Protein AF-A0A069PK90-F1 (afdb_monomer_lite)

pLDDT: mean 82.19, std 15.46, range [29.56, 97.94]

Foldseek 3Di:
DDALALQFAPDFQRDDDDDPQLCVLCPLPALVRLVVCLVVVHAGPSDDNLRSLQSSQLRPQLQDDPDDPFDQRANSDDDDQRHGHTLNNLLLVLLLVLLVDDPVVSVVSLCLLQVLFDPPRPVLSVLVVVLSVQLNVLCVPDPDSSVSSVDPVSSVSSVVSNVNGDPVSVVVNSVSSCVSRVYDRQDPVNSVVGRDPDSDDDDD

Secondary structure (DSSP, 8-state):
-EESSTTB-S-TTTEE---HHHHHHHTT--HHHHHHHHHTT---TT--HHHHHHHHHHHHGGG---SSS-------SPPPTTS---HHHHHHHHHHHTTSS-HHHHHHHHHHHHHHH-SSHHHHHHHHHHHHHHHHHHHTT-SSGGGGGG-HHHHHHHHHHHHTS-GGGHHHHHHHHHHHHT--PPPHHHHHHHB-SS------

Radius of gyration: 17.54 Å; chains: 1; bounding box: 51×40×40 Å

Organism: NCBI:txid60547

Structure (mmCIF, N/CA/C/O backbone):
data_AF-A0A069PK90-F1
#
_entry.id   AF-A0A069PK90-F1
#
loop_
_atom_site.group_PDB
_atom_site.id
_atom_site.type_symbol
_atom_site.label_atom_id
_atom_site.label_alt_id
_atom_site.label_comp_id
_atom_site.label_asym_id
_atom_site.label_entity_id
_atom_site.label_seq_id
_atom_site.pdbx_PDB_ins_code
_atom_site.Cartn_x
_atom_site.Cartn_y
_atom_site.Cartn_z
_atom_site.occupancy
_atom_site.B_iso_or_equiv
_atom_site.auth_seq_id
_atom_site.auth_comp_id
_atom_site.auth_asym_id
_atom_site.auth_atom_id
_atom_site.pdbx_PDB_model_num
ATOM 1 N N . MET A 1 1 ? -5.693 -15.442 16.606 1.00 58.81 1 MET A N 1
ATOM 2 C CA . MET A 1 1 ? -5.519 -15.342 15.143 1.00 58.81 1 MET A CA 1
ATOM 3 C C . MET A 1 1 ? -6.887 -15.464 14.521 1.00 58.81 1 MET A C 1
ATOM 5 O O . MET A 1 1 ? -7.698 -16.185 15.088 1.00 58.81 1 MET A O 1
ATOM 9 N N . ASP A 1 2 ? -7.143 -14.777 13.416 1.00 71.75 2 ASP A N 1
ATOM 10 C CA . ASP A 1 2 ? -8.365 -14.999 12.643 1.00 71.75 2 ASP A CA 1
ATOM 11 C C . ASP A 1 2 ? -8.103 -14.833 11.144 1.00 71.75 2 ASP A C 1
ATOM 13 O O . ASP A 1 2 ? -7.061 -14.295 10.746 1.00 71.75 2 ASP A O 1
ATOM 17 N N . ARG A 1 3 ? -9.055 -15.305 10.339 1.00 73.62 3 ARG A N 1
ATOM 18 C CA . ARG A 1 3 ? -9.074 -15.123 8.894 1.00 73.62 3 ARG A CA 1
ATOM 19 C C . ARG A 1 3 ? -9.269 -13.662 8.552 1.00 73.62 3 ARG A C 1
ATOM 21 O O . ARG A 1 3 ? -10.112 -12.957 9.119 1.00 73.62 3 ARG A O 1
ATOM 28 N N . VAL A 1 4 ? -8.499 -13.199 7.589 1.00 71.38 4 VAL A N 1
ATOM 29 C CA . VAL A 1 4 ? -8.630 -11.857 7.062 1.00 71.38 4 VAL A CA 1
ATOM 30 C C . VAL A 1 4 ? -9.738 -11.836 6.011 1.00 71.38 4 VAL A C 1
ATOM 32 O O . VAL A 1 4 ? -10.615 -10.975 6.067 1.00 71.38 4 VAL A O 1
ATOM 35 N N . ASN A 1 5 ? -9.755 -12.804 5.103 1.00 70.94 5 ASN A N 1
ATOM 36 C CA . ASN A 1 5 ? -10.839 -13.035 4.172 1.00 70.94 5 ASN A CA 1
ATOM 37 C C . ASN A 1 5 ? -11.815 -14.051 4.775 1.00 70.94 5 ASN A C 1
ATOM 39 O O . ASN A 1 5 ? -11.515 -15.229 4.920 1.00 70.94 5 ASN A O 1
ATOM 43 N N . ASN A 1 6 ? -13.017 -13.603 5.138 1.00 71.06 6 ASN A N 1
ATOM 44 C CA . ASN A 1 6 ? -14.027 -14.518 5.681 1.00 71.06 6 ASN A CA 1
ATOM 45 C C . ASN A 1 6 ? -14.539 -15.536 4.648 1.00 71.06 6 ASN A C 1
ATOM 47 O O . ASN A 1 6 ? -15.057 -16.581 5.047 1.00 71.06 6 ASN A O 1
ATOM 51 N N . ASP A 1 7 ? -14.355 -15.245 3.358 1.00 62.00 7 ASP A N 1
ATOM 52 C CA . ASP A 1 7 ? -14.677 -16.139 2.244 1.00 62.00 7 ASP A CA 1
ATOM 53 C C . ASP A 1 7 ? -13.517 -17.115 1.929 1.00 62.00 7 ASP A C 1
ATOM 55 O O . ASP A 1 7 ? -13.642 -17.975 1.057 1.00 62.00 7 ASP A O 1
ATOM 59 N N . GLY A 1 8 ? -12.390 -16.989 2.646 1.00 58.50 8 GLY A N 1
ATOM 60 C CA . GLY A 1 8 ? -11.199 -17.831 2.546 1.00 58.50 8 GLY A CA 1
ATOM 61 C C . GLY A 1 8 ? -11.115 -18.927 3.620 1.00 58.50 8 GLY A C 1
ATOM 62 O O . GLY A 1 8 ? -11.766 -18.862 4.669 1.00 58.50 8 GLY A O 1
ATOM 63 N N . ALA A 1 9 ? -10.301 -19.953 3.373 1.00 61.59 9 ALA A N 1
ATOM 64 C CA . ALA A 1 9 ? -9.942 -20.993 4.335 1.00 61.59 9 ALA A CA 1
ATOM 65 C C . ALA A 1 9 ? -8.890 -20.505 5.354 1.00 61.59 9 ALA A C 1
ATOM 67 O O . ALA A 1 9 ? -8.164 -19.546 5.114 1.00 61.59 9 ALA A O 1
ATOM 68 N N . TYR A 1 10 ? -8.747 -21.204 6.489 1.00 67.19 10 TYR A N 1
ATOM 69 C CA . TYR A 1 10 ? -7.621 -20.983 7.409 1.00 67.19 10 TYR A CA 1
ATOM 70 C C . TYR A 1 10 ? -6.312 -21.441 6.744 1.00 67.19 10 TYR A C 1
ATOM 72 O O . TYR A 1 10 ? -5.922 -22.600 6.870 1.00 67.19 10 TYR A O 1
ATOM 80 N N . ALA A 1 11 ? -5.652 -20.535 6.024 1.00 63.12 11 ALA A N 1
ATOM 81 C CA . ALA A 1 11 ? -4.452 -20.825 5.248 1.00 63.12 11 ALA A CA 1
ATOM 82 C C . ALA A 1 11 ? -3.338 -19.793 5.479 1.00 63.12 11 ALA A C 1
ATOM 84 O O . ALA A 1 11 ? -3.583 -18.629 5.815 1.00 63.12 11 ALA A O 1
ATOM 85 N N . ASP A 1 12 ? -2.093 -20.226 5.270 1.00 62.34 12 ASP A N 1
ATOM 86 C CA . ASP A 1 12 ? -0.906 -19.374 5.357 1.00 62.34 12 ASP A CA 1
ATOM 87 C C . ASP A 1 12 ? -0.995 -18.215 4.362 1.00 62.34 12 ASP A C 1
ATOM 89 O O . ASP A 1 12 ? -0.855 -18.409 3.160 1.00 62.34 12 ASP A O 1
ATOM 93 N N . GLY A 1 13 ? -1.193 -17.000 4.877 1.00 65.69 13 GLY A N 1
ATOM 94 C CA . GLY A 1 13 ? -1.377 -15.779 4.090 1.00 65.69 13 GLY A CA 1
ATOM 95 C C . GLY A 1 13 ? -2.775 -15.165 4.206 1.00 65.69 13 GLY A C 1
ATOM 96 O O . GLY A 1 13 ? -2.896 -13.964 3.969 1.00 65.69 13 GLY A O 1
ATOM 97 N N . ASP A 1 14 ? -3.773 -15.933 4.663 1.00 70.44 14 ASP A N 1
ATOM 98 C CA . ASP A 1 14 ? -5.109 -15.449 5.054 1.00 70.44 14 ASP A CA 1
ATOM 99 C C . ASP A 1 14 ? -5.278 -15.314 6.580 1.00 70.44 14 ASP A C 1
ATOM 101 O O . ASP A 1 14 ? -6.286 -14.821 7.076 1.00 70.44 14 ASP A O 1
ATOM 105 N N . LEU A 1 15 ? -4.271 -15.712 7.360 1.00 75.06 15 LEU A N 1
ATOM 106 C CA . LEU A 1 15 ? -4.271 -15.573 8.816 1.00 75.06 15 LEU A CA 1
ATOM 107 C C . LEU A 1 15 ? -3.495 -14.344 9.272 1.00 75.06 15 LEU A C 1
ATOM 109 O O . LEU A 1 15 ? -2.344 -14.126 8.884 1.00 75.06 15 LEU A O 1
ATOM 113 N N . ILE A 1 16 ? -4.107 -13.569 10.170 1.00 76.31 16 ILE A N 1
ATOM 114 C CA . ILE A 1 16 ? -3.424 -12.495 10.896 1.00 76.31 16 ILE A CA 1
ATOM 115 C C . ILE A 1 16 ? -3.725 -12.538 12.391 1.00 76.31 16 ILE A C 1
ATOM 117 O O . ILE A 1 16 ? -4.733 -13.066 12.870 1.00 76.31 16 ILE A O 1
ATOM 121 N N . VAL A 1 17 ? -2.840 -11.902 13.152 1.00 77.88 17 VAL A N 1
ATOM 122 C CA . VAL A 1 17 ? -3.117 -11.517 14.532 1.00 77.88 17 VAL A CA 1
ATOM 123 C C . VAL A 1 17 ? -3.738 -10.123 14.507 1.00 77.88 17 VAL A C 1
ATOM 125 O O . VAL A 1 17 ? -3.106 -9.171 14.057 1.00 77.88 17 VAL A O 1
ATOM 128 N N . MET A 1 18 ? -4.968 -9.999 15.002 1.00 83.81 18 MET A N 1
ATOM 129 C CA . MET A 1 18 ? -5.641 -8.716 15.203 1.00 83.81 18 MET A CA 1
ATOM 130 C C . MET A 1 18 ? -6.256 -8.646 16.602 1.00 83.81 18 MET A C 1
ATOM 132 O O . MET A 1 18 ? -6.449 -9.673 17.255 1.00 83.81 18 MET A O 1
ATOM 136 N N . SER A 1 19 ? -6.547 -7.433 17.077 1.00 86.56 19 SER A N 1
ATOM 137 C CA . SER A 1 19 ? -7.183 -7.254 18.383 1.00 86.56 19 SER A CA 1
ATOM 138 C C . SER A 1 19 ? -8.601 -7.831 18.388 1.00 86.56 19 SER A C 1
ATOM 140 O O . SER A 1 19 ? -9.296 -7.805 17.372 1.00 86.56 19 SER A O 1
ATOM 142 N N . VAL A 1 20 ? -9.068 -8.289 19.554 1.00 88.69 20 VAL A N 1
ATOM 143 C CA . VAL A 1 20 ? -10.446 -8.793 19.725 1.00 88.69 20 VAL A CA 1
ATOM 144 C C . VAL A 1 20 ? -11.476 -7.737 19.306 1.00 88.69 20 VAL A C 1
ATOM 146 O O . VAL A 1 20 ? -12.475 -8.068 18.674 1.00 88.69 20 VAL A O 1
ATOM 149 N N . ARG A 1 21 ? -11.204 -6.452 19.587 1.00 93.06 21 ARG A N 1
ATOM 150 C CA . ARG A 1 21 ? -12.049 -5.324 19.164 1.00 93.06 21 ARG A CA 1
ATOM 151 C C . ARG A 1 21 ? -12.150 -5.226 17.641 1.00 93.06 21 ARG A C 1
ATOM 153 O O . ARG A 1 21 ? -13.260 -5.152 17.123 1.00 93.06 21 ARG A O 1
ATOM 160 N N . ALA A 1 22 ? -11.019 -5.260 16.932 1.00 89.94 22 ALA A N 1
ATOM 161 C CA . ALA A 1 22 ? -11.005 -5.222 15.470 1.00 89.94 22 ALA A CA 1
ATOM 162 C C . ALA A 1 22 ? -11.694 -6.453 14.866 1.00 89.94 22 ALA A C 1
ATOM 164 O O . ALA A 1 22 ? -12.471 -6.314 13.924 1.00 89.94 22 ALA A O 1
ATOM 165 N N . ASN A 1 23 ? -11.485 -7.631 15.463 1.00 88.81 23 ASN A N 1
ATOM 166 C CA . ASN A 1 23 ? -12.113 -8.863 15.003 1.00 88.81 23 ASN A CA 1
ATOM 167 C C . ASN A 1 23 ? -13.638 -8.831 15.154 1.00 88.81 23 ASN A C 1
ATOM 169 O O . ASN A 1 23 ? -14.379 -9.145 14.226 1.00 88.81 23 ASN A O 1
ATOM 173 N N . LYS A 1 24 ? -14.120 -8.358 16.310 1.00 91.19 24 LYS A N 1
ATOM 174 C CA . LYS A 1 24 ? -15.551 -8.174 16.571 1.00 91.19 24 LYS A CA 1
ATOM 175 C C . LYS A 1 24 ? -16.175 -7.142 15.627 1.00 91.19 24 LYS A C 1
ATOM 177 O O . LYS A 1 24 ? -17.278 -7.358 15.137 1.00 91.19 24 LYS A O 1
ATOM 182 N N . ALA A 1 25 ? -15.473 -6.039 15.357 1.00 92.25 25 ALA A N 1
ATOM 183 C CA . ALA A 1 25 ? -15.936 -5.000 14.437 1.00 92.25 25 ALA A CA 1
ATOM 184 C C . ALA A 1 25 ? -16.034 -5.505 12.985 1.00 92.25 25 ALA A C 1
ATOM 186 O O . ALA A 1 25 ? -17.021 -5.225 12.291 1.00 92.25 25 ALA A O 1
ATOM 187 N N . LYS A 1 26 ? -15.037 -6.287 12.541 1.00 89.88 26 LYS A N 1
ATOM 188 C CA . LYS A 1 26 ? -15.044 -6.985 11.249 1.00 89.88 26 LYS A CA 1
ATOM 189 C C . LYS A 1 26 ? -16.251 -7.919 11.148 1.00 89.88 26 LYS A C 1
ATOM 191 O O . LYS A 1 26 ? -17.047 -7.797 10.214 1.00 89.88 26 LYS A O 1
ATOM 196 N N . GLY A 1 27 ? -16.426 -8.803 12.131 1.00 89.44 27 GLY A N 1
ATOM 197 C CA . GLY A 1 27 ? -17.456 -9.840 12.101 1.00 89.44 27 GLY A CA 1
ATOM 198 C C . GLY A 1 27 ? -17.338 -10.689 10.832 1.00 89.44 27 GLY A C 1
ATOM 199 O O . GLY A 1 27 ? -16.237 -11.070 10.439 1.00 89.44 27 GLY A O 1
ATOM 200 N N . SER A 1 28 ? -18.459 -10.920 10.147 1.00 87.25 28 SER A N 1
ATOM 201 C CA . SER A 1 28 ? -18.525 -11.672 8.884 1.00 87.25 28 SER A CA 1
ATOM 202 C C . SER A 1 28 ? -18.242 -10.845 7.621 1.00 87.25 28 SER A C 1
ATOM 204 O O . SER A 1 28 ? -18.307 -11.386 6.524 1.00 87.25 28 SER A O 1
ATOM 206 N N . LYS A 1 29 ? -17.900 -9.554 7.737 1.00 88.25 29 LYS A N 1
ATOM 207 C CA . LYS A 1 29 ? -17.725 -8.673 6.569 1.00 88.25 29 LYS A CA 1
ATOM 208 C C . LYS A 1 29 ? -16.535 -9.083 5.702 1.00 88.25 29 LYS A C 1
ATOM 210 O O . LYS A 1 29 ? -15.453 -9.371 6.220 1.00 88.25 29 LYS A O 1
ATOM 215 N N . SER A 1 30 ? -16.745 -9.055 4.392 1.00 84.94 30 SER A N 1
ATOM 216 C CA . SER A 1 30 ? -15.723 -9.229 3.359 1.00 84.94 30 SER A CA 1
ATOM 217 C C . SER A 1 30 ? -14.930 -7.933 3.127 1.00 84.94 30 SER A C 1
ATOM 219 O O . SER A 1 30 ? -15.304 -6.852 3.597 1.00 84.94 30 SER A O 1
ATOM 221 N N . PHE A 1 31 ? -13.850 -8.004 2.341 1.00 85.06 31 PHE A N 1
ATOM 222 C CA . PHE A 1 31 ? -13.139 -6.805 1.876 1.00 85.06 31 PHE A CA 1
ATOM 223 C C . PHE A 1 31 ? -14.056 -5.835 1.118 1.00 85.06 31 PHE A C 1
ATOM 225 O O . PHE A 1 31 ? -13.883 -4.618 1.233 1.00 85.06 31 PHE A O 1
ATOM 232 N N . LEU A 1 32 ? -15.009 -6.350 0.331 1.00 86.00 32 LEU A N 1
ATOM 233 C CA . LEU A 1 32 ? -15.927 -5.522 -0.454 1.00 86.00 32 LEU A CA 1
ATOM 234 C C . LEU A 1 32 ? -16.891 -4.760 0.455 1.00 86.00 32 LEU A C 1
ATOM 236 O O . LEU A 1 32 ? -17.068 -3.560 0.259 1.00 86.00 32 LEU A O 1
ATOM 240 N N . ASP A 1 33 ? -17.415 -5.410 1.495 1.00 90.00 33 ASP A N 1
ATOM 241 C CA . ASP A 1 33 ? -18.283 -4.762 2.485 1.00 90.00 33 ASP A CA 1
ATOM 242 C C . ASP A 1 33 ? -17.550 -3.621 3.197 1.00 90.00 33 ASP A C 1
ATOM 244 O O . ASP A 1 33 ? -18.047 -2.499 3.294 1.00 90.00 33 ASP A O 1
ATOM 248 N N . ILE A 1 34 ? -16.326 -3.890 3.665 1.00 90.62 34 ILE A N 1
ATOM 249 C CA . ILE A 1 34 ? -15.503 -2.890 4.355 1.00 90.62 34 ILE A CA 1
ATOM 250 C C . ILE A 1 34 ? -15.113 -1.761 3.390 1.00 90.62 34 ILE A C 1
ATOM 252 O O . ILE A 1 34 ? -15.121 -0.591 3.770 1.00 90.62 34 ILE A O 1
ATOM 256 N N . SER A 1 35 ? -14.799 -2.084 2.134 1.00 89.50 35 SER A N 1
ATOM 257 C CA . SER A 1 35 ? -14.468 -1.082 1.118 1.00 89.50 35 SER A CA 1
ATOM 258 C C . SER A 1 35 ? -15.654 -0.191 0.763 1.00 89.50 35 SER A C 1
ATOM 260 O O . SER A 1 35 ? -15.452 1.011 0.612 1.00 89.50 35 SER A O 1
ATOM 262 N N . GLY A 1 36 ? -16.866 -0.744 0.674 1.00 90.44 36 GLY A N 1
ATOM 263 C CA . GLY A 1 36 ? -18.088 0.032 0.466 1.00 90.44 36 GLY A CA 1
ATOM 264 C C . GLY A 1 36 ? -18.342 1.007 1.614 1.00 90.44 36 GLY A C 1
ATOM 265 O O . GLY A 1 36 ? -18.549 2.192 1.380 1.00 90.44 36 GLY A O 1
ATOM 266 N N . LEU A 1 37 ? -18.202 0.547 2.864 1.00 92.56 37 LEU A N 1
ATOM 267 C CA . LEU A 1 37 ? -18.323 1.419 4.040 1.00 92.56 37 LEU A CA 1
ATOM 268 C C . LEU A 1 37 ? -17.342 2.595 3.990 1.00 92.56 37 LEU A C 1
ATOM 270 O O . LEU A 1 37 ? -17.745 3.738 4.184 1.00 92.56 37 LEU A O 1
ATOM 274 N N . VAL A 1 38 ? -16.068 2.321 3.699 1.00 92.56 38 VAL A N 1
ATOM 275 C CA . VAL A 1 38 ? -15.034 3.359 3.604 1.00 92.56 38 VAL A CA 1
ATOM 276 C C . VAL A 1 38 ? -15.321 4.340 2.466 1.00 92.56 38 VAL A C 1
ATOM 278 O O . VAL A 1 38 ? -15.109 5.538 2.646 1.00 92.56 38 VAL A O 1
ATOM 281 N N . ALA A 1 39 ? -15.797 3.856 1.314 1.00 90.19 39 ALA A N 1
ATOM 282 C CA . ALA A 1 39 ? -16.149 4.705 0.176 1.00 90.19 39 ALA A CA 1
ATOM 283 C C . ALA A 1 39 ? -17.283 5.686 0.516 1.00 90.19 39 ALA A C 1
ATOM 285 O O . ALA A 1 39 ? -17.237 6.838 0.094 1.00 90.19 39 ALA A O 1
ATOM 286 N N . ASP A 1 40 ? -18.226 5.261 1.358 1.00 92.75 40 ASP A N 1
ATOM 287 C CA . ASP A 1 40 ? -19.318 6.097 1.866 1.00 92.75 40 ASP A CA 1
ATOM 288 C C . ASP A 1 40 ? -18.901 7.004 3.043 1.00 92.75 40 ASP A C 1
ATOM 290 O O . ASP A 1 40 ? -19.748 7.640 3.670 1.00 92.75 40 ASP A O 1
ATOM 294 N N . GLY A 1 41 ? -17.617 7.025 3.421 1.00 91.81 41 GLY A N 1
ATOM 295 C CA . GLY A 1 41 ? -17.133 7.768 4.591 1.00 91.81 41 GLY A CA 1
ATOM 296 C C . GLY A 1 41 ? -17.587 7.184 5.936 1.00 91.81 41 GLY A C 1
ATOM 297 O O . GLY A 1 41 ? -17.521 7.864 6.960 1.00 91.81 41 GLY A O 1
ATOM 298 N N . ARG A 1 42 ? -18.051 5.930 5.958 1.00 94.75 42 ARG A N 1
ATOM 299 C CA . ARG A 1 42 ? -18.538 5.237 7.158 1.00 94.75 42 ARG A CA 1
ATOM 300 C C . ARG A 1 42 ? -17.433 4.425 7.828 1.00 94.75 42 ARG A C 1
ATOM 302 O O . ARG A 1 42 ? -16.443 4.031 7.211 1.00 94.75 42 ARG A O 1
ATOM 309 N N . THR A 1 43 ? -17.623 4.146 9.115 1.00 95.38 43 THR A N 1
ATOM 310 C CA . THR A 1 43 ? -16.711 3.331 9.927 1.00 95.38 43 THR A CA 1
ATOM 311 C C . THR A 1 43 ? -17.342 2.002 10.317 1.00 95.38 43 THR A C 1
ATOM 313 O O . THR A 1 43 ? -18.563 1.823 10.280 1.00 95.38 43 THR A O 1
ATOM 316 N N . LEU A 1 44 ? -16.500 1.050 10.716 1.00 93.69 44 LEU A N 1
ATOM 317 C CA . LEU A 1 44 ? -16.980 -0.144 11.398 1.00 93.69 44 LEU A CA 1
ATOM 318 C C . LEU A 1 44 ? -17.342 0.181 12.856 1.00 93.69 44 LEU A C 1
ATOM 320 O O . LEU A 1 44 ? -16.638 0.966 13.497 1.00 93.69 44 LEU A O 1
ATOM 324 N N . PRO A 1 45 ? -18.392 -0.444 13.421 1.00 92.81 45 PRO A N 1
ATOM 325 C CA . PRO A 1 45 ? -18.766 -0.228 14.814 1.00 92.81 45 PRO A CA 1
ATOM 326 C C . PRO A 1 45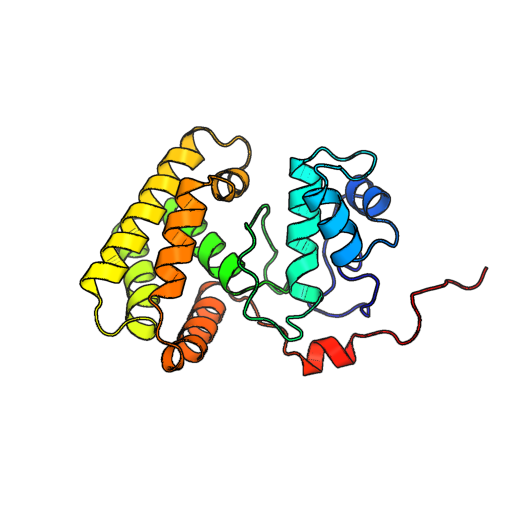 ? -17.596 -0.472 15.775 1.00 92.81 45 PRO A C 1
ATOM 328 O O . PRO A 1 45 ? -16.960 -1.526 15.741 1.00 92.81 45 PRO A O 1
ATOM 331 N N . GLY A 1 46 ? -17.323 0.501 16.647 1.00 92.75 46 GLY A N 1
ATOM 332 C CA . GLY A 1 46 ? -16.248 0.423 17.641 1.00 92.75 46 GLY A CA 1
ATOM 333 C C . GLY A 1 46 ? -14.836 0.694 17.108 1.00 92.75 46 GLY A C 1
ATOM 334 O O . GLY A 1 46 ? -13.881 0.550 17.877 1.00 92.75 46 GLY A O 1
ATOM 335 N N . LEU A 1 47 ? -14.698 1.089 15.836 1.00 95.19 47 LEU A N 1
ATOM 336 C CA . LEU A 1 47 ? -13.446 1.530 15.221 1.00 95.19 47 LEU A CA 1
ATOM 337 C C . LEU A 1 47 ? -13.554 2.980 14.729 1.00 95.19 47 LEU A C 1
ATOM 339 O O . LEU A 1 47 ? -14.597 3.409 14.232 1.00 95.19 47 LEU A O 1
ATOM 343 N N . SER A 1 48 ? -12.451 3.723 14.818 1.00 94.50 48 SER A N 1
ATOM 344 C CA . SER A 1 48 ? -12.316 5.007 14.125 1.00 94.50 48 SER A CA 1
ATOM 345 C C . SER A 1 48 ? -12.231 4.820 12.602 1.00 94.50 48 SER A C 1
ATOM 347 O O . SER A 1 48 ? -12.118 3.700 12.085 1.00 94.50 48 SER A O 1
ATOM 349 N N . PHE A 1 49 ? -12.253 5.925 11.854 1.00 94.00 49 PHE A N 1
ATOM 350 C CA . PHE A 1 49 ? -12.084 5.873 10.401 1.00 94.00 49 PHE A CA 1
ATOM 351 C C . PHE A 1 49 ? -10.694 5.358 10.007 1.00 94.00 49 PHE A C 1
ATOM 353 O O . PHE A 1 49 ? -10.590 4.445 9.188 1.00 94.00 49 PHE A O 1
ATOM 360 N N . GLN A 1 50 ? -9.631 5.839 10.660 1.00 92.75 50 GLN A N 1
ATOM 361 C CA . GLN A 1 50 ? -8.273 5.330 10.453 1.00 92.75 50 GLN A CA 1
ATOM 362 C C . GLN A 1 50 ? -8.173 3.843 10.809 1.00 92.75 50 GLN A C 1
ATOM 364 O O . GLN A 1 50 ? -7.586 3.065 10.064 1.00 92.75 50 GLN A O 1
ATOM 369 N N . GLU A 1 51 ? -8.783 3.406 11.910 1.00 93.25 51 GLU A N 1
ATOM 370 C CA . GLU A 1 51 ? -8.799 1.987 12.285 1.00 93.25 51 GLU A CA 1
ATOM 371 C C . GLU A 1 51 ? -9.555 1.122 11.264 1.00 93.25 51 GLU A C 1
ATOM 373 O O . GLU A 1 51 ? -9.118 0.014 10.948 1.00 93.25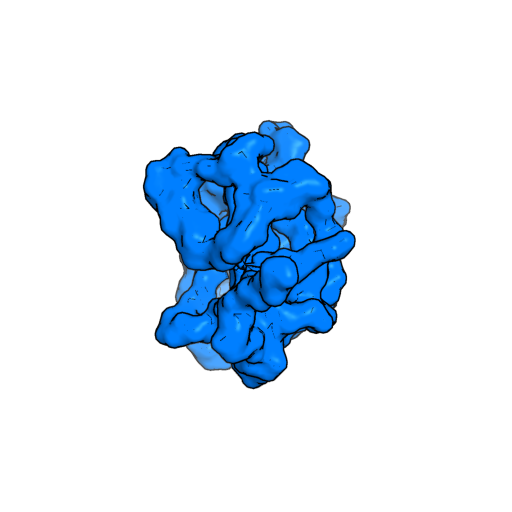 51 GLU A O 1
ATOM 378 N N . THR A 1 52 ? -10.635 1.645 10.680 1.00 94.44 52 THR A N 1
ATOM 379 C CA . THR A 1 52 ? -11.372 0.980 9.595 1.00 94.44 52 THR A CA 1
ATOM 380 C C . THR A 1 52 ? -10.513 0.863 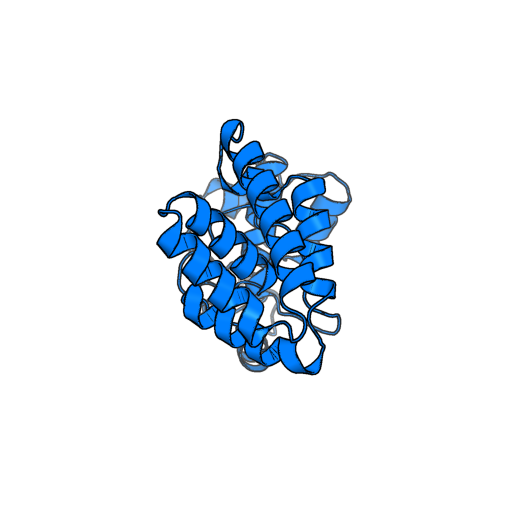8.330 1.00 94.44 52 THR A C 1
ATOM 382 O O . THR A 1 52 ? -10.466 -0.199 7.709 1.00 94.44 52 THR A O 1
ATOM 385 N N . LEU A 1 53 ? -9.762 1.911 7.978 1.00 93.56 53 LEU A N 1
ATOM 386 C CA . LEU A 1 53 ? -8.813 1.900 6.860 1.00 93.56 53 LEU A CA 1
ATOM 387 C C . LEU A 1 53 ? -7.674 0.890 7.062 1.00 93.56 53 LEU A C 1
ATOM 389 O O . LEU A 1 53 ? -7.293 0.192 6.119 1.00 93.56 53 LEU A O 1
ATOM 393 N N . ARG A 1 54 ? -7.162 0.764 8.292 1.00 93.06 54 ARG A N 1
ATOM 394 C CA . ARG A 1 54 ? -6.161 -0.251 8.665 1.00 93.06 54 ARG A CA 1
ATOM 395 C C . ARG A 1 54 ? -6.711 -1.660 8.482 1.00 93.06 54 ARG A C 1
ATOM 397 O O . ARG A 1 54 ? -6.041 -2.495 7.880 1.00 93.06 54 ARG A O 1
ATOM 404 N N . LEU A 1 55 ? -7.940 -1.912 8.932 1.00 91.25 55 LEU A N 1
ATOM 405 C CA . LEU A 1 55 ? -8.584 -3.212 8.754 1.00 91.25 55 LEU A CA 1
ATOM 406 C C . LEU A 1 55 ? -8.821 -3.530 7.271 1.00 91.25 55 LEU A C 1
ATOM 408 O O . LEU A 1 55 ? -8.466 -4.617 6.820 1.00 91.25 55 LEU A O 1
ATOM 412 N N . ARG A 1 56 ? -9.311 -2.560 6.486 1.00 90.56 56 ARG A N 1
ATOM 413 C CA . ARG A 1 56 ? -9.441 -2.687 5.025 1.00 90.56 56 ARG A CA 1
ATOM 414 C C . ARG A 1 56 ? -8.108 -3.057 4.368 1.00 90.56 56 ARG A C 1
ATOM 416 O O . ARG A 1 56 ? -8.067 -3.966 3.543 1.00 90.56 56 ARG A O 1
ATOM 423 N N . CYS A 1 57 ? -7.028 -2.377 4.753 1.00 90.44 57 CYS A N 1
ATOM 424 C CA . CYS A 1 57 ? -5.682 -2.608 4.228 1.00 90.44 57 CYS A CA 1
ATOM 425 C C . CYS A 1 57 ? -5.212 -4.051 4.452 1.00 90.44 57 CYS A C 1
ATOM 427 O O . CYS A 1 57 ? -4.605 -4.636 3.560 1.00 90.44 57 CYS A O 1
ATOM 429 N N . LEU A 1 58 ? -5.504 -4.629 5.621 1.00 87.31 58 LEU A N 1
ATOM 430 C CA . LEU A 1 58 ? -5.149 -6.016 5.928 1.00 87.31 58 LEU A CA 1
ATOM 431 C C . LEU A 1 58 ? -5.907 -6.993 5.023 1.00 87.31 58 LEU A C 1
ATOM 433 O O . LEU A 1 58 ? -5.319 -7.953 4.539 1.00 87.31 58 LEU A O 1
ATOM 437 N N . THR A 1 59 ? -7.182 -6.709 4.745 1.00 84.50 59 THR A N 1
ATOM 438 C CA . THR A 1 59 ? -8.080 -7.573 3.955 1.00 84.50 59 THR A CA 1
ATOM 439 C C . THR A 1 59 ? -7.852 -7.572 2.453 1.00 84.50 59 THR A C 1
ATOM 441 O O . THR A 1 59 ? -8.398 -8.416 1.751 1.00 84.50 59 THR A O 1
ATOM 444 N N . GLU A 1 60 ? -7.026 -6.665 1.943 1.00 84.12 60 GLU A N 1
ATOM 445 C CA . GLU A 1 60 ? -6.877 -6.476 0.505 1.00 84.12 60 GLU A CA 1
ATOM 446 C C . GLU A 1 60 ? -6.070 -7.576 -0.186 1.00 84.12 60 GLU A C 1
ATOM 448 O O . GLU A 1 60 ? -6.486 -8.066 -1.233 1.00 84.12 60 GLU A O 1
ATOM 453 N N . GLY A 1 61 ? -4.930 -7.969 0.389 1.00 77.50 61 GLY A N 1
ATOM 454 C CA . GLY A 1 61 ? -4.059 -8.993 -0.195 1.00 77.50 61 GLY A CA 1
ATOM 455 C C . GLY A 1 61 ? -4.760 -10.348 -0.386 1.00 77.50 61 GLY A C 1
ATOM 456 O O . GLY A 1 61 ? -4.735 -10.875 -1.498 1.00 77.50 61 GLY A O 1
ATOM 457 N N . PRO A 1 62 ? -5.425 -10.899 0.649 1.00 71.19 62 PRO A N 1
ATOM 458 C CA . PRO A 1 62 ? -6.061 -12.219 0.582 1.00 71.19 62 PRO A CA 1
ATOM 459 C C . PRO A 1 62 ? -7.341 -12.295 -0.266 1.00 71.19 62 PRO A C 1
ATOM 461 O O . PRO A 1 62 ? -7.865 -13.385 -0.467 1.00 71.19 62 PRO A O 1
ATOM 464 N N . CYS A 1 63 ? -7.878 -11.173 -0.758 1.00 69.00 63 CYS A N 1
ATOM 465 C CA . CYS A 1 63 ? -9.093 -11.179 -1.587 1.00 69.00 63 CYS A CA 1
ATOM 466 C C . CYS A 1 63 ? -8.818 -11.316 -3.089 1.00 69.00 63 CYS A C 1
ATOM 468 O O . CYS A 1 63 ? -9.762 -11.369 -3.872 1.00 69.00 63 CYS A O 1
ATOM 470 N N . GLY A 1 64 ? -7.550 -11.371 -3.499 1.00 61.06 64 GLY A N 1
ATOM 471 C CA . GLY A 1 64 ? -7.191 -11.532 -4.900 1.00 61.06 64 GLY A CA 1
ATOM 472 C C . GLY A 1 64 ? -7.478 -10.344 -5.800 1.00 61.06 64 GLY A C 1
ATOM 473 O O . GLY A 1 64 ? -8.287 -9.459 -5.522 1.00 61.06 64 GLY A O 1
ATOM 474 N N . ILE A 1 65 ? -6.748 -10.324 -6.910 1.00 53.62 65 ILE A N 1
ATOM 475 C CA . ILE A 1 65 ? -6.886 -9.340 -7.978 1.00 53.62 65 ILE A CA 1
ATOM 476 C C . ILE A 1 65 ? -7.666 -10.021 -9.102 1.00 53.62 65 ILE A C 1
ATOM 478 O O . ILE A 1 65 ? -7.078 -10.504 -10.065 1.00 53.62 65 ILE A O 1
ATOM 482 N N . ASP A 1 66 ? -8.988 -10.097 -8.972 1.00 44.41 66 ASP A N 1
ATOM 483 C CA . ASP A 1 66 ? -9.825 -10.515 -10.093 1.00 44.41 66 ASP A CA 1
ATOM 484 C C . ASP A 1 66 ? -10.100 -9.317 -11.017 1.00 44.41 66 ASP A C 1
ATOM 486 O O . ASP A 1 66 ? -10.679 -8.298 -10.630 1.00 44.41 66 ASP A O 1
ATOM 490 N N . GLY A 1 67 ? -9.648 -9.445 -12.267 1.00 44.19 67 GLY A N 1
ATOM 491 C CA . GLY A 1 67 ? -10.215 -8.777 -13.446 1.00 44.19 67 GLY A CA 1
ATOM 492 C C . GLY A 1 67 ? -9.804 -7.333 -13.749 1.00 44.19 67 GLY A C 1
ATOM 493 O O . GLY A 1 67 ? -9.859 -6.935 -14.909 1.00 44.19 67 GLY A O 1
ATOM 494 N N . PHE A 1 68 ? -9.341 -6.548 -12.779 1.00 46.38 68 PHE A N 1
ATOM 495 C CA . PHE A 1 68 ? -8.919 -5.161 -13.016 1.00 46.38 68 PHE A CA 1
ATOM 496 C C . PHE A 1 68 ? -7.532 -4.929 -12.433 1.00 46.38 68 PHE A C 1
ATOM 498 O O . PHE A 1 68 ? -7.206 -5.476 -11.385 1.00 46.38 68 PHE A O 1
ATOM 505 N N . GLY A 1 69 ? -6.702 -4.160 -13.147 1.00 58.81 69 GLY A N 1
ATOM 506 C CA . GLY A 1 69 ? -5.290 -3.957 -12.823 1.00 58.81 69 GLY A CA 1
ATOM 507 C C . GLY A 1 69 ? -5.018 -3.686 -11.340 1.00 58.81 69 GLY A C 1
ATOM 508 O O . GLY A 1 69 ? -5.873 -3.189 -10.613 1.00 58.81 69 GLY A O 1
ATOM 509 N N . GLU A 1 70 ? -3.803 -4.017 -10.906 1.00 66.56 70 GLU A N 1
ATOM 510 C CA . GLU A 1 70 ? -3.396 -3.989 -9.501 1.00 66.56 70 GLU A CA 1
ATOM 511 C C . GLU A 1 70 ? -3.912 -2.765 -8.721 1.00 66.56 70 GLU A C 1
ATOM 513 O O . GLU A 1 70 ? -3.617 -1.611 -9.055 1.00 66.56 70 GLU A O 1
ATOM 518 N N . ARG A 1 71 ? -4.687 -3.035 -7.660 1.00 74.00 71 ARG A N 1
ATOM 519 C CA . ARG A 1 71 ? -5.276 -2.008 -6.799 1.00 74.00 71 ARG A CA 1
ATOM 520 C C . ARG A 1 71 ? -4.170 -1.201 -6.116 1.00 74.00 71 ARG A C 1
ATOM 522 O O . ARG A 1 71 ? -3.293 -1.741 -5.449 1.00 74.00 71 ARG A O 1
ATOM 529 N N . ARG A 1 72 ? -4.230 0.125 -6.267 1.00 84.88 72 ARG A N 1
ATOM 530 C CA . ARG A 1 72 ? -3.248 1.072 -5.706 1.00 84.88 72 ARG A CA 1
ATOM 531 C C . ARG A 1 72 ? -3.765 1.734 -4.434 1.00 84.88 72 ARG A C 1
ATOM 533 O O . ARG A 1 72 ? -3.893 2.958 -4.362 1.00 84.88 72 ARG A O 1
ATOM 540 N N . ASN A 1 73 ? -4.132 0.911 -3.460 1.00 89.12 73 ASN A N 1
ATOM 541 C CA . ASN A 1 73 ? -4.635 1.384 -2.178 1.00 89.12 73 ASN A CA 1
ATOM 542 C C . ASN A 1 73 ? -3.500 1.706 -1.202 1.00 89.12 73 ASN A C 1
ATOM 544 O O . ASN A 1 73 ? -2.445 1.072 -1.182 1.00 89.12 73 ASN A O 1
ATOM 548 N N . THR A 1 74 ? -3.735 2.699 -0.355 1.00 93.69 74 THR A N 1
ATOM 549 C CA . THR A 1 74 ? -2.786 3.106 0.679 1.00 93.69 74 THR A CA 1
ATOM 550 C C . THR A 1 74 ? -2.488 1.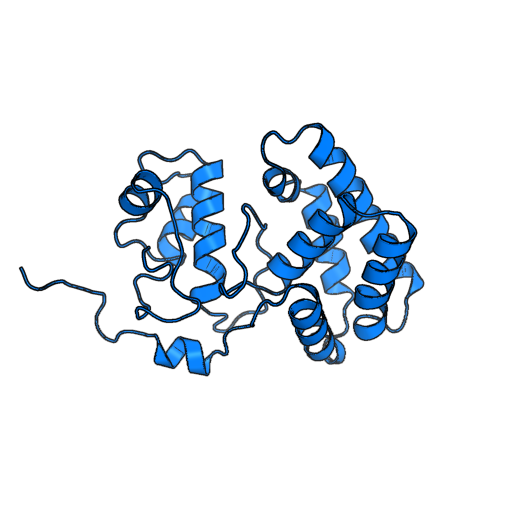970 1.662 1.00 93.69 74 THR A C 1
ATOM 552 O O . THR A 1 74 ? -3.388 1.243 2.085 1.00 93.69 74 THR A O 1
ATOM 555 N N . LEU A 1 75 ? -1.219 1.854 2.055 1.00 94.62 75 LEU A N 1
ATOM 556 C CA . LEU A 1 75 ? -0.763 0.990 3.137 1.00 94.62 75 LEU A CA 1
ATOM 557 C C . LEU A 1 75 ? -1.007 1.683 4.485 1.00 94.62 75 LEU A C 1
ATOM 559 O O . LEU A 1 75 ? -0.173 2.453 4.950 1.00 94.62 75 LEU A O 1
ATOM 563 N N . TRP A 1 76 ? -2.148 1.408 5.113 1.00 94.56 76 TRP A N 1
ATOM 564 C CA . TRP A 1 76 ? -2.545 2.060 6.370 1.00 94.56 76 TRP A CA 1
ATOM 565 C C . TRP A 1 76 ? -1.948 1.424 7.625 1.00 94.56 76 TRP A C 1
ATOM 567 O O . TRP A 1 76 ? -1.986 2.022 8.696 1.00 94.56 76 TRP A O 1
ATOM 577 N N . THR A 1 77 ? -1.410 0.208 7.535 1.00 93.19 77 THR A N 1
ATOM 578 C CA . THR A 1 77 ? -0.810 -0.486 8.678 1.00 93.19 77 THR A CA 1
ATOM 579 C C . THR A 1 77 ? 0.286 -1.450 8.251 1.00 93.19 77 THR A C 1
ATOM 581 O O . THR A 1 77 ? 0.420 -1.797 7.076 1.00 93.19 77 THR A O 1
ATOM 584 N N . ARG A 1 78 ? 1.078 -1.903 9.224 1.00 89.75 78 ARG A N 1
ATOM 585 C CA . ARG A 1 78 ? 2.086 -2.935 9.012 1.00 89.75 78 ARG A CA 1
ATOM 586 C C . ARG A 1 78 ? 1.412 -4.255 8.654 1.00 89.75 78 ARG A C 1
ATOM 588 O O . ARG A 1 78 ? 0.720 -4.845 9.475 1.00 89.75 78 ARG A O 1
ATOM 595 N N . ILE A 1 79 ? 1.725 -4.764 7.470 1.00 85.06 79 ILE A N 1
ATOM 596 C CA . ILE A 1 79 ? 1.416 -6.141 7.090 1.00 85.06 79 ILE A CA 1
ATOM 597 C C . ILE A 1 79 ? 2.589 -7.030 7.529 1.00 85.06 79 ILE A C 1
ATOM 599 O O . ILE A 1 79 ? 3.752 -6.748 7.209 1.00 85.06 79 ILE A O 1
ATOM 603 N N . CYS A 1 80 ? 2.307 -8.084 8.296 1.00 76.31 80 CYS A N 1
ATOM 604 C CA . CYS A 1 80 ? 3.318 -9.017 8.798 1.00 76.31 80 CYS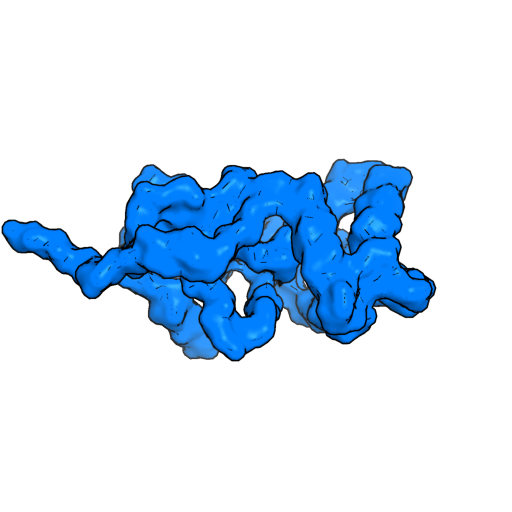 A CA 1
ATOM 605 C C . CYS A 1 80 ? 4.037 -9.755 7.658 1.00 76.31 80 CYS A C 1
ATOM 607 O O . CYS A 1 80 ? 3.504 -9.914 6.557 1.00 76.31 80 CYS A O 1
ATOM 609 N N . ARG A 1 81 ? 5.282 -10.189 7.906 1.00 72.12 81 ARG A N 1
ATOM 610 C CA . ARG A 1 81 ? 6.001 -11.061 6.961 1.00 72.12 81 ARG A CA 1
ATOM 611 C C . ARG A 1 81 ? 5.200 -12.350 6.762 1.00 72.12 81 ARG A C 1
ATOM 613 O O . ARG A 1 81 ? 4.628 -12.853 7.721 1.00 72.12 81 ARG A O 1
ATOM 620 N N . GLY A 1 82 ? 5.152 -12.847 5.528 1.00 70.25 82 GLY A N 1
ATOM 621 C CA . GLY A 1 82 ? 4.361 -14.026 5.159 1.00 70.25 82 GLY A CA 1
ATOM 622 C C . GLY A 1 82 ? 2.874 -13.760 4.891 1.00 70.25 82 GLY A C 1
ATOM 623 O O . GLY A 1 82 ? 2.243 -14.574 4.231 1.00 70.25 82 GLY A O 1
ATOM 624 N N . SER A 1 83 ? 2.317 -12.620 5.319 1.00 75.44 83 SER A N 1
ATOM 625 C CA . SER A 1 83 ? 0.941 -12.243 4.969 1.00 75.44 83 SER A CA 1
ATOM 626 C C . SER A 1 83 ? 0.843 -11.724 3.531 1.00 75.44 83 SER A C 1
ATOM 628 O O . SER A 1 83 ? 1.753 -11.036 3.046 1.00 75.44 83 SER A O 1
ATOM 630 N N . ALA A 1 84 ? -0.296 -11.997 2.890 1.00 77.25 84 ALA A N 1
ATOM 631 C CA . ALA A 1 84 ? -0.628 -11.478 1.567 1.00 77.25 84 ALA A CA 1
ATOM 632 C C . ALA A 1 84 ? -0.585 -9.944 1.535 1.00 77.25 84 ALA A C 1
ATOM 634 O O . ALA A 1 84 ? -1.071 -9.284 2.455 1.00 77.25 84 ALA A O 1
ATOM 635 N N . ARG A 1 85 ? -0.064 -9.362 0.453 1.00 82.62 85 ARG A N 1
ATOM 636 C CA . ARG A 1 85 ? -0.121 -7.914 0.191 1.00 82.62 85 ARG A CA 1
ATOM 637 C C . ARG A 1 85 ? -0.005 -7.625 -1.302 1.00 82.62 85 ARG A C 1
ATOM 639 O O . ARG A 1 85 ? 0.503 -8.456 -2.047 1.00 82.62 85 ARG A O 1
ATOM 646 N N . THR A 1 86 ? -0.421 -6.433 -1.719 1.00 85.81 86 THR A N 1
ATOM 647 C CA . THR A 1 86 ? -0.220 -5.952 -3.097 1.00 85.81 86 THR A CA 1
ATOM 648 C C . THR A 1 86 ? 1.222 -5.467 -3.311 1.00 85.81 86 THR A C 1
ATOM 650 O O . THR A 1 86 ? 1.907 -5.094 -2.354 1.00 85.81 86 THR A O 1
ATOM 653 N N . ASN A 1 87 ? 1.693 -5.381 -4.557 1.00 87.25 87 ASN A N 1
ATOM 654 C CA . ASN A 1 87 ? 2.959 -4.717 -4.890 1.00 87.25 87 ASN A CA 1
ATOM 655 C C . ASN A 1 87 ? 2.940 -3.254 -4.470 1.00 87.25 87 ASN A C 1
ATOM 657 O O . ASN A 1 87 ? 3.953 -2.722 -4.026 1.00 87.25 87 ASN A O 1
ATOM 661 N N . TYR A 1 88 ? 1.789 -2.590 -4.580 1.00 91.56 88 TYR A N 1
ATOM 662 C CA . TYR A 1 88 ? 1.672 -1.195 -4.174 1.00 91.56 88 TYR A CA 1
ATOM 663 C C . TYR A 1 88 ? 1.836 -1.026 -2.654 1.00 91.56 88 TYR A C 1
ATOM 665 O O . TYR A 1 88 ? 2.466 -0.069 -2.197 1.00 91.56 88 TYR A O 1
ATOM 673 N N . HIS A 1 89 ? 1.352 -1.981 -1.853 1.00 92.00 89 HIS A N 1
ATOM 674 C CA . HIS A 1 89 ? 1.663 -2.073 -0.422 1.00 92.00 89 HIS A CA 1
ATOM 675 C C . HIS A 1 89 ? 3.139 -2.392 -0.174 1.00 92.00 89 HIS A C 1
ATOM 677 O O . HIS A 1 89 ? 3.760 -1.753 0.672 1.00 92.00 89 HIS A O 1
ATOM 683 N N . SER A 1 90 ? 3.727 -3.330 -0.921 1.00 91.06 90 SER A N 1
ATOM 684 C CA . SER A 1 90 ? 5.159 -3.652 -0.832 1.00 91.06 90 SER A CA 1
ATOM 685 C C . SER A 1 90 ? 6.040 -2.435 -1.118 1.00 91.06 90 SER A C 1
ATOM 687 O O . SER A 1 90 ? 6.962 -2.158 -0.355 1.00 91.06 90 SER A O 1
ATOM 689 N N . LEU A 1 91 ? 5.719 -1.658 -2.152 1.00 94.12 91 LEU A N 1
ATOM 690 C CA . LEU A 1 91 ? 6.423 -0.432 -2.511 1.00 94.12 91 LEU A CA 1
ATOM 691 C C . LEU A 1 91 ? 6.337 0.615 -1.393 1.00 94.12 91 LEU A C 1
ATOM 693 O O . LEU A 1 91 ? 7.366 1.130 -0.961 1.00 94.12 91 LEU A O 1
ATOM 697 N N . GLN A 1 92 ? 5.136 0.888 -0.873 1.00 95.94 92 GLN A N 1
ATOM 698 C CA . GLN A 1 92 ? 4.953 1.807 0.260 1.00 95.94 92 GLN A CA 1
ATOM 699 C C . GLN A 1 92 ? 5.729 1.342 1.501 1.00 95.94 92 GLN A C 1
ATOM 701 O O . GLN A 1 92 ? 6.368 2.152 2.170 1.00 95.94 92 GLN A O 1
ATOM 706 N N . HIS A 1 93 ? 5.732 0.035 1.780 1.00 93.81 93 HIS A N 1
ATOM 707 C CA . HIS A 1 93 ? 6.484 -0.541 2.891 1.00 93.81 93 HIS A CA 1
ATOM 708 C C . HIS A 1 93 ? 7.996 -0.356 2.718 1.00 93.81 93 HIS A C 1
ATOM 710 O O . HIS A 1 93 ? 8.664 0.060 3.660 1.00 93.81 93 HIS A O 1
ATOM 716 N N . ILE A 1 94 ? 8.537 -0.611 1.522 1.00 93.44 94 ILE A N 1
ATOM 717 C CA . ILE A 1 94 ? 9.959 -0.393 1.220 1.00 93.44 94 ILE A CA 1
ATOM 718 C C . ILE A 1 94 ? 10.328 1.078 1.418 1.00 93.44 94 ILE A C 1
ATOM 720 O O . ILE A 1 94 ? 11.349 1.362 2.038 1.00 93.44 94 ILE A O 1
ATOM 724 N N . LEU A 1 95 ? 9.498 2.009 0.935 1.00 96.31 95 LEU A N 1
ATOM 725 C CA . LEU A 1 95 ? 9.749 3.442 1.099 1.00 96.31 95 LEU A CA 1
ATOM 726 C C . LEU A 1 95 ? 9.724 3.865 2.569 1.00 96.31 95 LEU A C 1
ATOM 728 O O . LEU A 1 95 ? 10.602 4.616 2.980 1.00 96.31 95 LEU A O 1
ATOM 732 N N . LEU A 1 96 ? 8.794 3.341 3.372 1.00 95.19 96 LEU A N 1
ATOM 733 C CA . LEU A 1 96 ? 8.794 3.545 4.824 1.00 95.19 96 LEU A CA 1
ATOM 734 C C . LEU A 1 96 ? 10.064 2.988 5.482 1.00 95.19 96 LEU A C 1
ATOM 736 O O . LEU A 1 96 ? 10.674 3.662 6.299 1.00 95.19 96 LEU A O 1
ATOM 740 N N . MET A 1 97 ? 10.507 1.778 5.132 1.00 92.75 97 MET A N 1
ATOM 741 C CA . MET A 1 97 ? 11.741 1.213 5.706 1.00 92.75 97 MET A CA 1
ATOM 742 C C . MET A 1 97 ? 12.990 1.982 5.257 1.00 92.75 97 MET A C 1
ATOM 744 O O . MET A 1 97 ? 13.958 2.108 6.003 1.00 92.75 97 MET A O 1
ATOM 748 N N . ALA A 1 98 ? 12.967 2.558 4.057 1.00 93.69 98 ALA A N 1
ATOM 749 C CA . ALA A 1 98 ? 14.058 3.369 3.542 1.00 93.69 98 ALA A CA 1
ATOM 750 C C . ALA A 1 98 ? 14.246 4.697 4.309 1.00 93.69 98 ALA A C 1
ATOM 752 O O . ALA A 1 98 ? 15.291 5.332 4.161 1.00 93.69 98 ALA A O 1
ATOM 753 N N . THR A 1 99 ? 13.285 5.126 5.142 1.00 93.44 99 THR A N 1
ATOM 754 C CA . THR A 1 99 ? 13.444 6.323 5.988 1.00 93.44 99 THR A CA 1
ATOM 755 C C . THR A 1 99 ? 14.260 6.070 7.251 1.00 93.44 99 THR A C 1
ATOM 757 O O . THR A 1 99 ? 14.707 7.034 7.865 1.00 93.44 99 THR A O 1
ATOM 760 N N . SER A 1 100 ? 14.452 4.810 7.652 1.00 89.94 100 SER A N 1
ATOM 761 C CA . SER A 1 100 ? 15.191 4.437 8.867 1.00 89.94 100 SER A CA 1
ATOM 762 C C . SER A 1 100 ? 16.622 3.959 8.605 1.00 89.94 100 SER A C 1
ATOM 764 O O . SER A 1 100 ? 17.292 3.524 9.536 1.00 89.94 100 SER A O 1
ATOM 766 N N . VAL A 1 101 ? 17.083 3.990 7.353 1.00 88.62 101 VAL A N 1
ATOM 767 C CA . VAL A 1 101 ? 18.436 3.563 6.963 1.00 88.62 101 VAL A CA 1
ATOM 768 C C . VAL A 1 101 ? 19.278 4.752 6.511 1.00 88.62 101 VAL A C 1
ATOM 770 O O . VAL A 1 101 ? 18.759 5.823 6.188 1.00 88.62 101 VAL A O 1
ATOM 773 N N . ASP A 1 102 ? 20.594 4.561 6.468 1.00 89.56 102 ASP A N 1
ATOM 774 C CA . ASP A 1 102 ? 21.521 5.574 5.980 1.00 89.56 102 ASP A CA 1
ATOM 775 C C . ASP A 1 102 ? 21.332 5.859 4.475 1.00 89.56 102 ASP A C 1
ATOM 777 O O . ASP A 1 102 ? 20.730 5.089 3.717 1.00 89.56 102 ASP A O 1
ATOM 781 N N . SER A 1 103 ? 21.880 6.987 4.019 1.00 90.25 103 SER A N 1
ATOM 782 C CA . SER A 1 103 ? 21.741 7.433 2.629 1.00 90.25 103 SER A CA 1
ATOM 783 C C . SER A 1 103 ? 22.320 6.449 1.605 1.00 90.25 103 SER A C 1
ATOM 785 O O . SER A 1 103 ? 21.779 6.359 0.504 1.00 90.25 103 SER A O 1
ATOM 787 N N . SER A 1 104 ? 23.378 5.699 1.934 1.00 88.50 104 SER A N 1
ATOM 788 C CA . SER A 1 104 ? 23.966 4.709 1.023 1.00 88.50 104 SER A CA 1
ATOM 789 C C . SER A 1 104 ? 23.021 3.523 0.833 1.00 88.50 104 SER A C 1
ATOM 791 O O . SER A 1 104 ? 22.673 3.181 -0.303 1.00 88.50 104 SER A O 1
ATOM 793 N N . SER A 1 105 ? 22.521 2.966 1.940 1.00 87.88 105 SER A N 1
ATOM 794 C CA . SER A 1 105 ? 21.542 1.873 1.938 1.00 87.88 105 SER A CA 1
ATOM 795 C C . SER A 1 105 ? 20.249 2.266 1.222 1.00 87.88 105 SER A C 1
ATOM 797 O O . SER A 1 105 ? 19.765 1.527 0.361 1.00 87.88 105 SER A O 1
ATOM 799 N N . ARG A 1 106 ? 19.723 3.469 1.491 1.00 91.19 106 ARG A N 1
ATOM 800 C CA . ARG A 1 106 ? 18.557 4.016 0.781 1.00 91.19 106 ARG A CA 1
ATOM 801 C C . ARG A 1 106 ? 18.802 4.092 -0.726 1.00 91.19 106 ARG A C 1
ATOM 803 O O . ARG A 1 106 ? 17.983 3.616 -1.508 1.00 91.19 106 ARG A O 1
ATOM 810 N N . ASN A 1 107 ? 19.927 4.667 -1.147 1.00 89.56 107 ASN A N 1
ATOM 811 C CA . ASN A 1 107 ? 20.240 4.815 -2.567 1.00 89.56 107 ASN A CA 1
ATOM 812 C C . ASN A 1 107 ? 20.398 3.447 -3.254 1.00 89.56 107 ASN A C 1
ATOM 814 O O . ASN A 1 107 ? 20.006 3.286 -4.409 1.00 89.56 107 ASN A O 1
ATOM 818 N N . ALA A 1 108 ? 20.924 2.440 -2.548 1.00 88.50 108 ALA A N 1
ATOM 819 C CA . ALA A 1 108 ? 20.974 1.068 -3.045 1.00 88.50 108 ALA A CA 1
ATOM 820 C C . ALA A 1 108 ? 19.570 0.474 -3.247 1.00 88.50 108 ALA A C 1
ATOM 822 O O . ALA A 1 108 ? 19.321 -0.146 -4.281 1.00 88.50 108 ALA A O 1
ATOM 823 N N . VAL A 1 109 ? 18.640 0.705 -2.314 1.00 89.44 109 VAL A N 1
ATOM 824 C CA . VAL A 1 109 ? 17.229 0.311 -2.467 1.00 89.44 109 VAL A CA 1
ATOM 825 C C . VAL A 1 109 ? 16.597 1.005 -3.673 1.00 89.44 109 VAL A C 1
ATOM 827 O O . VAL A 1 109 ? 15.949 0.347 -4.480 1.00 89.44 109 VAL A O 1
ATOM 830 N N . PHE A 1 110 ? 16.827 2.305 -3.859 1.00 91.00 110 PHE A N 1
ATOM 831 C CA . PHE A 1 110 ? 16.231 3.054 -4.971 1.00 91.00 110 PHE A CA 1
ATOM 832 C C . PHE A 1 110 ? 16.741 2.564 -6.322 1.00 91.00 110 PHE A C 1
ATOM 834 O O . PHE A 1 110 ? 15.946 2.361 -7.236 1.00 91.00 110 PHE A O 1
ATOM 841 N N . ARG A 1 111 ? 18.041 2.267 -6.433 1.00 89.12 111 ARG A N 1
ATOM 842 C CA . ARG A 1 111 ? 18.595 1.628 -7.635 1.00 89.12 111 ARG A CA 1
ATOM 843 C C . ARG A 1 111 ? 17.941 0.277 -7.915 1.00 89.12 111 ARG A C 1
ATOM 845 O O . ARG A 1 111 ? 17.599 0.009 -9.062 1.00 89.12 111 ARG A O 1
ATOM 852 N N . LYS A 1 112 ? 17.719 -0.543 -6.880 1.00 89.69 112 LYS A N 1
ATOM 853 C CA . LYS A 1 112 ? 17.019 -1.831 -7.012 1.00 89.69 112 LYS A CA 1
ATOM 854 C C . LYS A 1 112 ? 15.555 -1.677 -7.424 1.00 89.69 112 LYS A C 1
ATOM 856 O O . LYS A 1 112 ? 15.041 -2.574 -8.071 1.00 89.69 112 LYS A O 1
ATOM 861 N N . LEU A 1 113 ? 14.892 -0.574 -7.077 1.00 89.44 113 LEU A N 1
ATOM 862 C CA . LEU A 1 113 ? 13.524 -0.297 -7.525 1.00 89.44 113 LEU A CA 1
ATOM 863 C C . LEU A 1 113 ? 13.485 0.208 -8.972 1.00 89.44 113 LEU A C 1
ATOM 865 O O . LEU A 1 113 ? 12.659 -0.252 -9.751 1.00 89.44 113 LEU A O 1
ATOM 869 N N . VAL A 1 114 ? 14.376 1.134 -9.338 1.00 87.12 114 VAL A N 1
ATOM 870 C CA . VAL A 1 114 ? 14.341 1.812 -10.643 1.00 87.12 114 VAL A CA 1
ATOM 871 C C . VAL A 1 114 ? 14.896 0.939 -11.767 1.00 87.12 114 VAL A C 1
ATOM 873 O O . VAL A 1 114 ? 14.271 0.860 -12.820 1.00 87.12 114 VAL A O 1
ATOM 876 N N . ALA A 1 115 ? 16.034 0.269 -11.562 1.00 83.19 115 ALA A N 1
ATOM 877 C CA . ALA A 1 115 ? 16.722 -0.479 -12.618 1.00 83.19 115 ALA A CA 1
ATOM 878 C C . ALA A 1 115 ? 15.870 -1.577 -13.295 1.00 83.19 115 ALA A C 1
ATOM 880 O O . ALA A 1 115 ? 15.872 -1.646 -14.523 1.00 83.19 115 ALA A O 1
ATOM 881 N N . PRO A 1 116 ? 15.115 -2.425 -12.566 1.00 77.88 116 PRO A N 1
ATOM 882 C CA . PRO A 1 116 ? 14.244 -3.409 -13.208 1.00 77.88 116 PRO A CA 1
ATOM 883 C C . PRO A 1 116 ? 12.959 -2.792 -13.777 1.00 77.88 116 PRO A C 1
ATOM 885 O O . PRO A 1 116 ? 12.323 -3.411 -14.629 1.00 77.88 116 PRO A O 1
ATOM 888 N N . ALA A 1 117 ? 12.574 -1.596 -13.319 1.00 77.56 117 ALA A N 1
ATOM 889 C CA . ALA A 1 117 ? 11.297 -0.971 -13.642 1.00 77.56 117 ALA A CA 1
ATOM 890 C C . ALA A 1 117 ? 11.358 0.013 -14.822 1.00 77.56 117 ALA A C 1
ATOM 892 O O . ALA A 1 117 ? 10.349 0.174 -15.502 1.00 77.56 117 ALA A O 1
ATOM 893 N N . HIS A 1 118 ? 12.499 0.659 -15.098 1.00 78.31 118 HIS A N 1
ATOM 894 C CA . HIS A 1 118 ? 12.580 1.731 -16.099 1.00 78.31 118 HIS A CA 1
ATOM 895 C C . HIS A 1 118 ? 13.869 1.699 -16.922 1.00 78.31 118 HIS A C 1
ATOM 897 O O . HIS A 1 118 ? 14.962 1.530 -16.389 1.00 78.31 118 HIS A O 1
ATOM 903 N N . THR A 1 119 ? 13.732 1.941 -18.228 1.00 69.56 119 THR A N 1
ATOM 904 C CA . THR A 1 119 ? 14.860 2.120 -19.158 1.00 69.56 119 THR A CA 1
ATOM 905 C C . THR A 1 119 ? 15.380 3.561 -19.145 1.00 69.56 119 THR A C 1
ATOM 907 O O . THR A 1 119 ? 16.588 3.767 -19.140 1.00 69.56 119 THR A O 1
ATOM 910 N N . ASP A 1 120 ? 14.482 4.552 -19.061 1.00 70.56 120 ASP A N 1
ATOM 911 C CA . ASP A 1 120 ? 14.841 5.939 -18.737 1.00 70.56 120 ASP A CA 1
ATOM 912 C C . ASP A 1 120 ? 14.829 6.118 -17.213 1.00 70.56 120 ASP A C 1
ATOM 914 O O . ASP A 1 120 ? 13.787 6.293 -16.567 1.00 70.56 120 ASP A O 1
ATOM 918 N N . SER A 1 121 ? 16.016 6.004 -16.622 1.00 71.06 121 SER A N 1
ATOM 919 C CA . SER A 1 121 ? 16.192 6.018 -15.177 1.00 71.06 121 SER A CA 1
ATOM 920 C C . SER A 1 121 ? 16.077 7.413 -14.567 1.00 71.06 121 SER A C 1
ATOM 922 O O . SER A 1 121 ? 15.864 7.505 -13.360 1.00 71.06 121 SER A O 1
ATOM 924 N N . HIS A 1 122 ? 16.224 8.502 -15.331 1.00 80.31 122 HIS A N 1
ATOM 925 C CA . HIS A 1 122 ? 16.410 9.832 -14.739 1.00 80.31 122 HIS A CA 1
ATOM 926 C C . HIS A 1 122 ? 15.088 10.448 -14.260 1.00 80.31 122 HIS A C 1
ATOM 928 O O . HIS A 1 122 ? 14.961 10.817 -13.090 1.00 80.31 122 HIS A O 1
ATOM 934 N N . LEU A 1 123 ? 14.066 10.489 -15.125 1.00 79.88 123 LEU A N 1
ATOM 935 C CA . LEU A 1 123 ? 12.739 11.002 -14.758 1.00 79.88 123 LEU A CA 1
ATOM 936 C C . LEU A 1 123 ? 12.104 10.170 -13.634 1.00 79.88 123 LEU A C 1
ATOM 938 O O . LEU A 1 123 ? 11.607 10.717 -12.647 1.00 79.88 123 LEU A O 1
ATOM 942 N N . SER A 1 124 ? 12.166 8.844 -13.760 1.00 84.75 124 SER A N 1
ATOM 943 C CA . SER A 1 124 ? 11.583 7.921 -12.784 1.00 84.75 124 SER A CA 1
ATOM 944 C C . SER A 1 124 ? 12.314 7.976 -11.438 1.00 84.75 124 SER A C 1
ATOM 946 O O . SER A 1 124 ? 11.662 7.953 -10.396 1.00 84.75 124 SER A O 1
ATOM 948 N N . SER A 1 125 ? 13.643 8.133 -11.418 1.00 87.94 125 SER A N 1
ATOM 949 C CA . SER A 1 125 ? 14.378 8.327 -10.156 1.00 87.94 125 SER A CA 1
ATOM 950 C C . SER A 1 125 ? 13.978 9.624 -9.456 1.00 87.94 125 SER A C 1
ATOM 952 O O . SER A 1 125 ? 13.751 9.618 -8.247 1.00 87.94 125 SER A O 1
ATOM 954 N N . ASN A 1 126 ? 13.831 10.720 -10.206 1.00 90.06 126 ASN A N 1
ATOM 955 C CA . ASN A 1 126 ? 13.435 12.010 -9.640 1.00 90.06 126 ASN A CA 1
ATOM 956 C C . ASN A 1 126 ? 12.026 11.960 -9.039 1.00 90.06 126 ASN A C 1
ATOM 958 O O . ASN A 1 126 ? 11.826 12.414 -7.915 1.00 90.06 126 ASN A O 1
ATOM 962 N N . LEU A 1 127 ? 11.055 11.362 -9.739 1.00 91.38 127 LEU A N 1
ATOM 963 C CA . LEU A 1 127 ? 9.695 11.203 -9.213 1.00 91.38 127 LEU A CA 1
ATOM 964 C C . LEU A 1 127 ? 9.667 10.372 -7.921 1.00 91.38 127 LEU A C 1
ATOM 966 O O . LEU A 1 127 ? 8.999 10.766 -6.962 1.00 91.38 127 LEU A O 1
ATOM 970 N N . LEU A 1 128 ? 10.422 9.268 -7.866 1.00 94.38 128 LEU A N 1
ATOM 971 C CA . LEU A 1 128 ? 10.520 8.438 -6.661 1.00 94.38 128 LEU A CA 1
ATOM 972 C C . LEU A 1 128 ? 11.156 9.201 -5.496 1.00 94.38 128 LEU A C 1
ATOM 974 O O . LEU A 1 128 ? 10.672 9.123 -4.368 1.00 94.38 128 LEU A O 1
ATOM 978 N N . GLN A 1 129 ? 12.211 9.971 -5.773 1.00 94.94 129 GLN A N 1
ATOM 979 C CA . GLN A 1 129 ? 12.883 10.796 -4.775 1.00 94.94 129 GLN A CA 1
ATOM 980 C C . GLN A 1 129 ? 11.937 11.854 -4.197 1.00 94.94 129 GLN A C 1
ATOM 982 O O . GLN A 1 129 ? 11.874 12.017 -2.979 1.00 94.94 129 GLN A O 1
ATOM 987 N N . VAL A 1 130 ? 11.159 12.539 -5.041 1.00 96.31 130 VAL A N 1
ATOM 988 C CA . VAL A 1 130 ? 10.182 13.543 -4.587 1.00 96.31 130 VAL A CA 1
ATOM 989 C C . VAL A 1 130 ? 9.072 12.892 -3.757 1.00 96.31 130 VAL A C 1
ATOM 991 O O . VAL A 1 130 ? 8.717 13.413 -2.698 1.00 96.31 130 VAL A O 1
ATOM 994 N N . ALA A 1 131 ? 8.559 11.728 -4.176 1.00 97.19 131 ALA A N 1
ATOM 995 C CA . ALA A 1 131 ? 7.592 10.963 -3.386 1.00 97.19 131 ALA A CA 1
ATOM 996 C C . ALA A 1 131 ? 8.159 10.596 -2.004 1.00 97.19 131 ALA A C 1
ATOM 998 O O . ALA A 1 131 ? 7.496 10.776 -0.983 1.00 97.19 131 ALA A O 1
ATOM 999 N N . PHE A 1 132 ? 9.407 10.133 -1.954 1.00 97.44 132 PHE A N 1
ATOM 1000 C CA . PHE A 1 132 ? 10.071 9.761 -0.711 1.00 97.44 132 PHE A CA 1
ATOM 1001 C C . PHE A 1 132 ? 10.312 10.949 0.229 1.00 97.44 132 PHE A C 1
ATOM 1003 O O . PHE A 1 132 ? 10.070 10.839 1.431 1.00 97.44 132 PHE A O 1
ATOM 1010 N N . GLU A 1 133 ? 10.749 12.097 -0.290 1.00 97.38 133 GLU A N 1
ATOM 1011 C CA . GLU A 1 133 ? 10.921 13.294 0.541 1.00 97.38 133 GLU A CA 1
ATOM 1012 C C . GLU A 1 133 ? 9.582 13.793 1.095 1.00 97.38 133 GLU A C 1
ATOM 1014 O O . GLU A 1 133 ? 9.506 14.185 2.264 1.00 97.38 133 GLU A O 1
ATOM 1019 N N . LYS A 1 134 ? 8.498 13.689 0.313 1.00 97.75 134 LYS A N 1
ATOM 1020 C CA . LYS A 1 134 ? 7.151 13.975 0.815 1.00 97.75 134 LYS A CA 1
ATOM 1021 C C . LYS A 1 134 ? 6.756 13.018 1.944 1.00 97.75 134 LYS A C 1
ATOM 1023 O O . LYS A 1 134 ? 6.287 13.486 2.979 1.00 97.75 134 LYS A O 1
ATOM 1028 N N . LEU A 1 135 ? 7.009 11.714 1.794 1.00 97.94 135 LEU A N 1
ATOM 1029 C CA . LEU A 1 135 ? 6.759 10.720 2.846 1.00 97.94 135 LEU A CA 1
ATOM 1030 C C . LEU A 1 135 ? 7.532 11.047 4.133 1.00 97.94 135 LEU A C 1
ATOM 1032 O O . LEU A 1 135 ? 6.947 11.059 5.215 1.00 97.94 135 LEU A O 1
ATOM 1036 N N . LYS A 1 136 ? 8.826 11.376 4.026 1.00 97.25 136 LYS A N 1
ATOM 1037 C CA . LYS A 1 136 ? 9.653 11.796 5.171 1.00 97.25 136 LYS A CA 1
ATOM 1038 C C . LYS A 1 136 ? 9.102 13.026 5.878 1.00 97.25 136 LYS A C 1
ATOM 1040 O O . LYS A 1 136 ? 9.169 13.096 7.102 1.00 97.25 136 LYS A O 1
ATOM 1045 N N . ALA A 1 137 ? 8.586 13.999 5.130 1.00 97.25 137 ALA A N 1
ATOM 1046 C CA . ALA A 1 137 ? 7.962 15.175 5.721 1.00 97.25 137 ALA A CA 1
ATOM 1047 C C . ALA A 1 137 ? 6.704 14.795 6.517 1.00 97.25 137 ALA A C 1
ATOM 1049 O O . ALA A 1 137 ? 6.573 15.215 7.664 1.00 97.25 137 ALA A O 1
ATOM 1050 N N . CYS A 1 138 ? 5.834 13.950 5.955 1.00 96.88 138 CYS A N 1
ATOM 1051 C CA . CYS A 1 138 ? 4.618 13.474 6.620 1.00 96.88 138 CYS A CA 1
ATOM 1052 C C . CYS A 1 138 ? 4.912 12.645 7.881 1.00 96.88 138 CYS A C 1
ATOM 1054 O O . CYS A 1 138 ? 4.196 12.756 8.872 1.00 96.88 138 CYS A O 1
ATOM 1056 N N . LEU A 1 139 ? 5.992 11.857 7.883 1.00 96.56 139 LEU A N 1
ATOM 1057 C CA . LEU A 1 139 ? 6.396 11.059 9.046 1.00 96.56 139 LEU A CA 1
ATOM 1058 C C . LEU A 1 139 ? 6.742 11.896 10.281 1.00 96.56 139 LEU A C 1
ATOM 1060 O O . LEU A 1 139 ? 6.611 11.397 11.392 1.00 96.56 139 LEU A O 1
ATOM 1064 N N . LYS A 1 140 ? 7.156 13.159 10.118 1.00 95.31 140 LYS A N 1
ATOM 1065 C CA . LYS A 1 140 ? 7.491 14.038 11.253 1.00 95.31 140 LYS A CA 1
ATOM 1066 C C . LYS A 1 140 ? 6.286 14.377 12.127 1.00 95.31 140 LYS A C 1
ATOM 1068 O O . LYS A 1 140 ? 6.469 14.733 13.284 1.00 95.31 140 LYS A O 1
ATOM 1073 N N . THR A 1 141 ? 5.080 14.310 11.568 1.00 94.38 141 THR A N 1
ATOM 1074 C CA . THR A 1 141 ? 3.837 14.689 12.254 1.00 94.38 141 THR A CA 1
ATOM 1075 C C . THR A 1 141 ? 2.866 13.522 12.410 1.00 94.38 141 THR A C 1
ATOM 1077 O O . THR A 1 141 ? 1.793 13.702 12.976 1.00 94.38 141 THR A O 1
ATOM 1080 N N . ALA A 1 142 ? 3.196 12.341 11.883 1.00 93.62 142 ALA A N 1
ATOM 1081 C CA . ALA A 1 142 ? 2.334 11.172 11.966 1.00 93.62 142 ALA A CA 1
ATOM 1082 C C . ALA A 1 142 ? 2.460 10.504 13.343 1.00 93.62 142 ALA A C 1
ATOM 1084 O O . ALA A 1 142 ? 3.546 10.084 13.734 1.00 93.62 142 ALA A O 1
ATOM 1085 N N . GLU A 1 143 ? 1.339 10.351 14.051 1.00 92.25 143 GLU A N 1
ATOM 1086 C CA . GLU A 1 143 ? 1.283 9.609 15.319 1.00 92.25 143 GLU A CA 1
ATOM 1087 C C . GLU A 1 143 ? 1.594 8.119 15.106 1.00 92.25 143 GLU A C 1
ATOM 1089 O O . GLU A 1 143 ? 2.339 7.500 15.864 1.00 92.25 143 GLU A O 1
ATOM 1094 N N . TYR A 1 144 ? 1.070 7.552 14.017 1.00 93.19 144 TYR A N 1
ATOM 1095 C CA . TYR A 1 144 ? 1.392 6.209 13.559 1.00 93.19 144 TYR A CA 1
ATOM 1096 C C . TYR A 1 144 ? 2.086 6.279 12.190 1.00 93.19 144 TYR A C 1
ATOM 1098 O O . TYR A 1 144 ? 1.506 6.828 11.253 1.00 93.19 144 TYR A O 1
ATOM 1106 N N . PRO A 1 145 ? 3.290 5.697 12.006 1.00 93.56 145 PRO A N 1
ATOM 1107 C CA . PRO A 1 145 ? 4.088 5.902 10.791 1.00 93.56 145 PRO A CA 1
ATOM 1108 C C . PRO A 1 145 ? 3.381 5.572 9.471 1.00 93.56 145 PRO A C 1
ATOM 1110 O O . PRO A 1 145 ? 3.634 6.212 8.455 1.00 93.56 145 PRO A O 1
ATOM 1113 N N . TYR A 1 146 ? 2.478 4.591 9.470 1.00 95.06 146 TYR A N 1
ATOM 1114 C CA . TYR A 1 146 ? 1.749 4.190 8.264 1.00 95.06 146 TYR A CA 1
ATOM 1115 C C . TYR A 1 146 ? 0.648 5.181 7.870 1.00 95.06 146 TYR A C 1
ATOM 1117 O O . TYR A 1 146 ? 0.262 5.226 6.705 1.00 95.06 146 TYR A O 1
ATOM 1125 N N . ASP A 1 147 ? 0.195 6.038 8.789 1.00 94.94 147 ASP A N 1
ATOM 1126 C CA . ASP A 1 147 ? -0.753 7.103 8.457 1.00 94.94 147 ASP A CA 1
ATOM 1127 C C . ASP A 1 147 ? -0.104 8.146 7.526 1.00 94.94 147 ASP A C 1
ATOM 1129 O O . ASP A 1 147 ? -0.797 8.774 6.728 1.00 94.94 147 ASP A O 1
ATOM 1133 N N . ALA A 1 148 ? 1.233 8.267 7.530 1.00 96.44 148 ALA A N 1
ATOM 1134 C CA . ALA A 1 148 ? 1.967 9.108 6.581 1.00 96.44 148 ALA A CA 1
ATOM 1135 C C . ALA A 1 148 ? 1.788 8.648 5.124 1.00 96.44 148 ALA A C 1
ATOM 1137 O O . ALA A 1 148 ? 1.827 9.470 4.207 1.00 96.44 148 ALA A O 1
ATOM 1138 N N . CYS A 1 149 ? 1.530 7.354 4.890 1.00 96.69 149 CYS A N 1
ATOM 1139 C CA . CYS A 1 149 ? 1.186 6.863 3.558 1.00 96.69 149 CYS A CA 1
ATOM 1140 C C . CYS A 1 149 ? -0.183 7.378 3.089 1.00 96.69 149 CYS A C 1
ATOM 1142 O O . CYS A 1 149 ? -0.457 7.348 1.894 1.00 96.69 149 CYS A O 1
ATOM 1144 N N . GLY A 1 150 ? -1.035 7.874 3.985 1.00 95.12 150 GLY A N 1
ATOM 1145 C CA . GLY A 1 150 ? -2.325 8.479 3.661 1.00 95.12 150 GLY A CA 1
ATOM 1146 C C . GLY A 1 150 ? -2.260 9.828 2.949 1.00 95.12 150 GLY A C 1
ATOM 1147 O O . GLY A 1 150 ? -3.278 10.261 2.414 1.00 95.12 150 GLY A O 1
ATOM 1148 N N . ASP A 1 151 ? -1.101 10.497 2.920 1.00 96.81 151 ASP A N 1
ATOM 1149 C CA . ASP A 1 151 ? -0.979 11.825 2.314 1.00 96.81 151 ASP A CA 1
ATOM 1150 C C . ASP A 1 151 ? -1.294 11.802 0.807 1.00 96.81 151 ASP A C 1
ATOM 1152 O O . ASP A 1 151 ? -0.742 11.020 0.028 1.00 96.81 151 ASP A O 1
ATOM 1156 N N . VAL A 1 152 ? -2.190 12.701 0.390 1.00 95.62 152 VAL A N 1
ATOM 1157 C CA . VAL A 1 152 ? -2.713 12.759 -0.983 1.00 95.62 152 VAL A CA 1
ATOM 1158 C C . VAL A 1 152 ? -1.612 13.066 -2.001 1.00 95.62 152 VAL A C 1
ATOM 1160 O O . VAL A 1 152 ? -1.619 12.507 -3.099 1.00 95.62 152 VAL A O 1
ATOM 1163 N N . HIS A 1 153 ? -0.640 13.913 -1.653 1.00 96.62 153 HIS A N 1
ATOM 1164 C CA . HIS A 1 153 ? 0.444 14.272 -2.568 1.00 96.62 153 HIS A CA 1
ATOM 1165 C C . HIS A 1 153 ? 1.447 13.130 -2.700 1.00 96.62 153 HIS A C 1
ATOM 1167 O O . HIS A 1 153 ? 1.850 12.809 -3.817 1.00 96.62 153 HIS A O 1
ATOM 1173 N N . PHE A 1 154 ? 1.803 12.477 -1.591 1.00 97.19 154 PHE A N 1
ATOM 1174 C CA . PHE A 1 154 ? 2.611 11.261 -1.606 1.00 97.19 154 PHE A CA 1
ATOM 1175 C C . PHE A 1 154 ? 1.966 10.188 -2.491 1.00 97.19 154 PHE A C 1
ATOM 1177 O O . PHE A 1 154 ? 2.614 9.674 -3.403 1.00 97.19 154 PHE A O 1
ATOM 1184 N N . GLN A 1 155 ? 0.673 9.908 -2.291 1.00 96.56 155 GLN A N 1
ATOM 1185 C CA . GLN A 1 155 ? -0.062 8.929 -3.093 1.00 96.56 155 GLN A CA 1
ATOM 1186 C C . GLN A 1 155 ? -0.128 9.316 -4.573 1.00 96.56 155 GLN A C 1
ATOM 1188 O O . GLN A 1 155 ? 0.027 8.456 -5.436 1.00 96.56 155 GLN A O 1
ATOM 1193 N N . SER A 1 156 ? -0.332 10.595 -4.890 1.00 95.50 156 SER A N 1
ATOM 1194 C CA . SER A 1 156 ? -0.343 11.081 -6.274 1.00 95.50 156 SER A CA 1
ATOM 1195 C C . SER A 1 156 ? 1.013 10.882 -6.962 1.00 95.50 156 SER A C 1
ATOM 1197 O O . SER A 1 156 ? 1.082 10.315 -8.054 1.00 95.50 156 SER A O 1
ATOM 1199 N N . LEU A 1 157 ? 2.109 11.269 -6.303 1.00 96.06 157 LEU A N 1
ATOM 1200 C CA . LEU A 1 157 ? 3.468 11.099 -6.823 1.00 96.06 157 LEU A CA 1
ATOM 1201 C C . LEU A 1 157 ? 3.822 9.622 -7.018 1.00 96.06 157 LEU A C 1
ATOM 1203 O O . LEU A 1 157 ? 4.359 9.250 -8.061 1.00 96.06 157 LEU A O 1
ATOM 1207 N N . LEU A 1 158 ? 3.480 8.775 -6.045 1.00 96.00 158 LEU A N 1
ATOM 1208 C CA . LEU A 1 158 ? 3.772 7.349 -6.113 1.00 96.00 158 LEU A CA 1
ATOM 1209 C C . LEU A 1 158 ? 2.964 6.651 -7.214 1.00 96.00 158 LEU A C 1
ATOM 1211 O O . LEU A 1 158 ? 3.514 5.836 -7.951 1.00 96.00 158 LEU A O 1
ATOM 1215 N N . LYS A 1 159 ? 1.682 7.002 -7.385 1.00 93.88 159 LYS A N 1
ATOM 1216 C CA . LYS A 1 159 ? 0.855 6.498 -8.495 1.00 93.88 159 LYS A CA 1
ATOM 1217 C C . LYS A 1 159 ? 1.447 6.873 -9.848 1.00 93.88 159 LYS A C 1
ATOM 1219 O O . LYS A 1 159 ? 1.583 5.993 -10.693 1.00 93.88 159 LYS A O 1
ATOM 1224 N N . ARG A 1 160 ? 1.857 8.134 -10.020 1.00 92.50 160 ARG A N 1
ATOM 1225 C CA . ARG A 1 160 ? 2.515 8.608 -11.248 1.00 92.50 160 ARG A CA 1
ATOM 1226 C C . ARG A 1 160 ? 3.807 7.850 -11.524 1.00 92.50 160 ARG A C 1
ATOM 1228 O O . ARG A 1 160 ? 4.042 7.460 -12.657 1.00 92.50 160 ARG A O 1
ATOM 1235 N N . TRP A 1 161 ? 4.618 7.596 -10.498 1.00 93.44 161 TRP A N 1
ATOM 1236 C CA . TRP A 1 161 ? 5.831 6.791 -10.646 1.00 93.44 161 TRP A CA 1
ATOM 1237 C C . TRP A 1 161 ? 5.523 5.352 -11.093 1.00 93.44 161 TRP A C 1
ATOM 1239 O O . TRP A 1 161 ? 6.142 4.840 -12.016 1.00 93.44 161 TRP A O 1
ATOM 1249 N N . VAL A 1 162 ? 4.505 4.706 -10.515 1.00 91.62 162 VAL A N 1
ATOM 1250 C CA . VAL A 1 162 ? 4.081 3.361 -10.949 1.00 91.62 162 VAL A CA 1
ATOM 1251 C C . VAL A 1 162 ? 3.545 3.363 -12.389 1.00 91.62 162 VAL A C 1
ATOM 1253 O O . VAL A 1 162 ? 3.670 2.370 -13.105 1.00 91.62 162 VAL A O 1
ATOM 1256 N N . GLU A 1 163 ? 2.940 4.462 -12.840 1.00 89.56 163 GLU A N 1
ATOM 1257 C CA . GLU A 1 163 ? 2.454 4.619 -14.218 1.00 89.56 163 GLU A CA 1
ATOM 1258 C C . GLU A 1 163 ? 3.574 4.747 -15.247 1.00 89.56 163 GLU A C 1
ATOM 1260 O O . GLU A 1 163 ? 3.355 4.373 -16.398 1.00 89.56 163 GLU A O 1
ATOM 1265 N N . THR A 1 164 ? 4.770 5.195 -14.851 1.00 89.19 164 THR A N 1
ATOM 1266 C CA . THR A 1 164 ? 5.926 5.238 -15.759 1.00 89.19 164 THR A CA 1
ATOM 1267 C C . THR A 1 164 ? 6.592 3.872 -15.953 1.00 89.19 164 THR A C 1
ATOM 1269 O O . THR A 1 164 ? 7.530 3.771 -16.744 1.00 89.19 164 THR A O 1
ATOM 1272 N N . ILE A 1 165 ? 6.139 2.814 -15.262 1.00 89.69 165 ILE A N 1
ATOM 1273 C CA . ILE A 1 165 ? 6.663 1.447 -15.420 1.00 89.69 165 ILE A CA 1
ATOM 1274 C C . ILE A 1 165 ? 6.080 0.821 -16.701 1.00 89.69 165 ILE A C 1
ATOM 1276 O O . ILE A 1 165 ? 4.861 0.594 -16.767 1.00 89.69 165 ILE A O 1
ATOM 1280 N N . PRO A 1 166 ? 6.916 0.479 -17.703 1.00 89.00 166 PRO A N 1
ATOM 1281 C CA . PRO A 1 166 ? 6.473 -0.203 -18.915 1.00 89.00 166 PRO A CA 1
ATOM 1282 C C . PRO A 1 166 ? 5.782 -1.535 -18.603 1.00 89.00 166 PRO A C 1
ATOM 1284 O O . PRO A 1 166 ? 6.134 -2.236 -17.652 1.00 89.00 166 PRO A O 1
ATOM 1287 N N . ARG A 1 167 ? 4.767 -1.900 -19.397 1.00 87.62 167 ARG A N 1
ATOM 1288 C CA . ARG A 1 167 ? 3.934 -3.090 -19.130 1.00 87.62 167 ARG A CA 1
ATOM 1289 C C . ARG A 1 167 ? 4.751 -4.385 -19.098 1.00 87.62 167 ARG A C 1
ATOM 1291 O O . ARG A 1 167 ? 4.506 -5.216 -18.231 1.00 87.62 167 ARG A O 1
ATOM 1298 N N . ASP A 1 168 ? 5.729 -4.514 -19.986 1.00 88.44 168 ASP A N 1
ATOM 1299 C CA . ASP A 1 168 ? 6.674 -5.632 -20.091 1.00 88.44 168 ASP A CA 1
ATOM 1300 C C . ASP A 1 168 ? 7.607 -5.755 -18.873 1.00 88.44 168 ASP A C 1
ATOM 1302 O O . ASP A 1 168 ? 8.110 -6.838 -18.583 1.00 88.44 168 ASP A O 1
ATOM 1306 N N . ARG A 1 169 ? 7.797 -4.673 -18.107 1.00 88.44 169 ARG A N 1
ATOM 1307 C CA . ARG A 1 169 ? 8.658 -4.638 -16.912 1.00 88.44 169 ARG A CA 1
ATOM 1308 C C . ARG A 1 169 ? 7.917 -4.906 -15.606 1.00 88.44 169 ARG A C 1
ATOM 1310 O O . ARG A 1 169 ? 8.555 -5.180 -14.592 1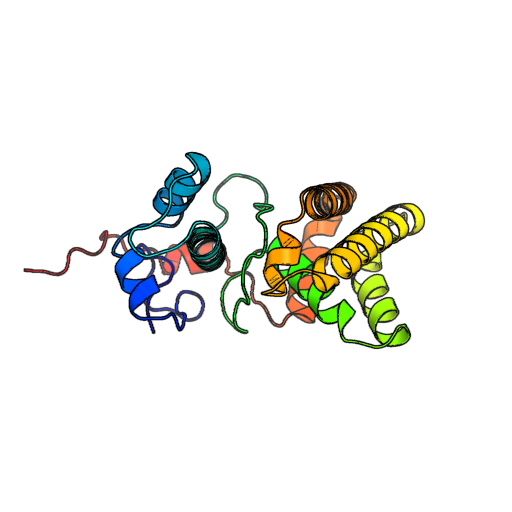.00 88.44 169 ARG A O 1
ATOM 1317 N N . LYS A 1 170 ? 6.579 -4.875 -15.603 1.00 86.62 170 LYS A N 1
ATOM 1318 C CA . LYS A 1 170 ? 5.772 -5.020 -14.376 1.00 86.62 170 LYS A CA 1
ATOM 1319 C C . LYS A 1 170 ? 5.978 -6.353 -13.660 1.00 86.62 170 LYS A C 1
ATOM 1321 O O . LYS A 1 170 ? 5.989 -6.372 -12.435 1.00 86.62 170 LYS A O 1
ATOM 1326 N N . VAL A 1 171 ? 6.177 -7.443 -14.404 1.00 85.44 171 VAL A N 1
ATOM 1327 C CA . VAL A 1 171 ? 6.433 -8.773 -13.822 1.00 85.44 171 VAL A CA 1
ATOM 1328 C C . VAL A 1 171 ? 7.771 -8.788 -13.080 1.00 85.44 171 VAL A C 1
ATOM 1330 O O . VAL A 1 171 ? 7.824 -9.163 -11.911 1.00 85.44 171 VAL A O 1
ATOM 1333 N N . ALA A 1 172 ? 8.839 -8.307 -13.725 1.00 86.75 172 ALA A N 1
ATOM 1334 C CA . ALA A 1 172 ? 10.163 -8.209 -13.111 1.00 86.75 172 ALA A CA 1
ATOM 1335 C C . ALA A 1 172 ? 10.163 -7.267 -11.896 1.00 86.75 172 ALA A C 1
ATOM 1337 O O . ALA A 1 172 ? 10.777 -7.563 -10.872 1.00 86.75 172 ALA A O 1
ATOM 1338 N N . PHE A 1 173 ? 9.432 -6.153 -11.985 1.00 88.75 173 PHE A N 1
ATOM 1339 C CA . PHE A 1 173 ? 9.249 -5.234 -10.869 1.00 88.75 173 PHE A CA 1
ATOM 1340 C C . PHE A 1 173 ? 8.526 -5.891 -9.681 1.00 88.75 173 PHE A C 1
ATOM 1342 O O . PHE A 1 173 ? 8.987 -5.756 -8.549 1.00 88.75 173 PHE A O 1
ATOM 1349 N N . GLY A 1 174 ? 7.448 -6.645 -9.924 1.00 87.12 174 GLY A N 1
ATOM 1350 C CA . GLY A 1 174 ? 6.748 -7.408 -8.885 1.00 87.12 174 GLY A CA 1
ATOM 1351 C C . GLY A 1 174 ? 7.677 -8.386 -8.160 1.00 87.12 174 GLY A C 1
ATOM 1352 O O . GLY A 1 174 ? 7.805 -8.319 -6.939 1.00 87.12 174 GLY A O 1
ATOM 1353 N N . ALA A 1 175 ? 8.427 -9.201 -8.911 1.00 84.62 175 ALA A N 1
ATOM 1354 C CA . ALA A 1 175 ? 9.404 -10.137 -8.343 1.00 84.62 175 ALA A CA 1
ATOM 1355 C C . ALA A 1 175 ? 10.484 -9.428 -7.498 1.00 84.62 175 ALA A C 1
ATOM 1357 O O . ALA A 1 175 ? 10.893 -9.910 -6.439 1.00 84.62 175 ALA A O 1
ATOM 1358 N N . GLN A 1 176 ? 10.925 -8.239 -7.920 1.00 88.62 176 GLN A N 1
ATOM 1359 C CA . GLN A 1 176 ? 11.877 -7.440 -7.150 1.00 88.62 176 GLN A CA 1
ATOM 1360 C C . GLN A 1 176 ? 11.288 -6.937 -5.822 1.00 88.62 176 GLN A C 1
ATOM 1362 O O . GLN A 1 176 ? 11.996 -6.891 -4.811 1.00 88.62 176 GLN A O 1
ATOM 1367 N N . LEU A 1 177 ? 10.012 -6.545 -5.803 1.00 89.06 177 LEU A N 1
ATOM 1368 C CA . LEU A 1 177 ? 9.329 -6.109 -4.583 1.00 89.06 177 LEU A CA 1
ATOM 1369 C C . LEU A 1 177 ? 9.152 -7.258 -3.589 1.00 89.06 177 LEU A C 1
ATOM 1371 O O . LEU A 1 177 ? 9.372 -7.064 -2.390 1.00 89.06 177 LEU A O 1
ATOM 1375 N N . GLU A 1 178 ? 8.805 -8.450 -4.071 1.00 83.81 178 GLU A N 1
ATOM 1376 C CA . GLU A 1 178 ? 8.758 -9.667 -3.256 1.00 83.81 178 GLU A CA 1
ATOM 1377 C C . GLU A 1 178 ? 10.118 -9.953 -2.618 1.00 83.81 178 GLU A C 1
ATOM 1379 O O . GLU A 1 178 ? 10.215 -10.080 -1.396 1.00 83.81 178 GLU A O 1
ATOM 1384 N N . ALA A 1 179 ? 11.190 -9.936 -3.418 1.00 84.38 179 ALA A N 1
ATOM 1385 C CA . ALA A 1 179 ? 12.549 -10.176 -2.939 1.00 84.38 179 ALA A CA 1
ATOM 1386 C C . ALA A 1 179 ? 12.992 -9.166 -1.863 1.00 84.38 179 ALA A C 1
ATOM 1388 O O . ALA A 1 179 ? 13.690 -9.531 -0.917 1.00 84.38 179 ALA A O 1
ATOM 1389 N N . LEU A 1 180 ? 12.583 -7.897 -1.976 1.00 83.56 180 LEU A N 1
ATOM 1390 C CA . LEU A 1 180 ? 12.935 -6.850 -1.006 1.00 83.56 180 LEU A CA 1
ATOM 1391 C C . LEU A 1 180 ? 12.115 -6.908 0.286 1.00 83.56 180 LEU A C 1
ATOM 1393 O O . LEU A 1 180 ? 12.592 -6.471 1.333 1.00 83.56 180 LEU A O 1
ATOM 1397 N N . THR A 1 181 ? 10.884 -7.410 0.230 1.00 79.50 181 THR A N 1
ATOM 1398 C CA . THR A 1 181 ? 9.964 -7.407 1.380 1.00 79.50 181 THR A CA 1
ATOM 1399 C C . THR A 1 181 ? 9.860 -8.761 2.074 1.00 79.50 181 THR A C 1
ATOM 1401 O O . THR A 1 181 ? 9.395 -8.827 3.216 1.00 79.50 181 THR A O 1
ATOM 1404 N N . GLY A 1 182 ? 10.277 -9.839 1.402 1.00 68.69 182 GLY A N 1
ATOM 1405 C CA . GLY A 1 182 ? 9.957 -11.210 1.790 1.00 68.69 182 GLY A CA 1
ATOM 1406 C C . GLY A 1 182 ? 8.454 -11.502 1.727 1.00 68.69 182 GLY A C 1
ATOM 1407 O O . GLY A 1 182 ? 7.989 -12.450 2.359 1.00 68.69 182 GLY A O 1
ATOM 1408 N N . ALA A 1 183 ? 7.679 -10.653 1.045 1.00 64.19 183 ALA A N 1
ATOM 1409 C CA . ALA A 1 183 ? 6.270 -10.895 0.791 1.00 64.19 183 ALA A CA 1
ATOM 1410 C C . ALA A 1 183 ? 6.120 -11.908 -0.346 1.00 64.19 183 ALA A C 1
ATOM 1412 O O . ALA A 1 183 ? 6.935 -11.932 -1.264 1.00 64.19 183 ALA A O 1
ATOM 1413 N N . ARG A 1 184 ? 5.067 -12.723 -0.278 1.00 60.78 184 ARG A N 1
ATOM 1414 C CA . ARG A 1 184 ? 4.637 -13.574 -1.387 1.00 60.78 184 ARG A CA 1
ATOM 1415 C C . ARG A 1 184 ? 3.391 -12.949 -2.001 1.00 60.78 184 ARG A C 1
ATOM 1417 O O . ARG A 1 184 ? 2.420 -12.716 -1.277 1.00 60.78 184 ARG A O 1
ATOM 1424 N N . LEU A 1 185 ? 3.406 -12.680 -3.304 1.00 61.94 185 LEU A N 1
ATOM 1425 C CA . LEU A 1 185 ? 2.176 -12.506 -4.060 1.00 61.94 185 LEU A CA 1
ATOM 1426 C C . LEU A 1 185 ? 1.471 -13.855 -4.056 1.00 61.94 185 LEU A C 1
ATOM 1428 O O . LEU A 1 185 ? 2.032 -14.886 -4.429 1.00 61.94 185 LEU A O 1
ATOM 1432 N N . ILE A 1 186 ? 0.236 -13.856 -3.576 1.00 59.03 186 ILE A N 1
ATOM 1433 C CA . ILE A 1 186 ? -0.567 -15.067 -3.562 1.00 59.03 186 ILE A CA 1
ATOM 1434 C C . ILE A 1 186 ? -1.148 -15.221 -4.957 1.00 59.03 186 ILE A C 1
ATOM 1436 O O . ILE A 1 186 ? -1.836 -14.325 -5.449 1.00 59.03 186 ILE A O 1
ATOM 1440 N N . SER A 1 187 ? -0.827 -16.335 -5.613 1.00 58.09 187 SER A N 1
ATOM 1441 C CA . SER A 1 187 ? -1.325 -16.596 -6.959 1.00 58.09 187 SER A CA 1
ATOM 1442 C C . SER A 1 187 ? -2.856 -16.662 -6.960 1.00 58.09 187 SER A C 1
ATOM 1444 O O . SER A 1 187 ? -3.471 -17.107 -5.987 1.00 58.09 187 SER A O 1
ATOM 1446 N N . SER A 1 188 ? -3.490 -16.266 -8.066 1.00 58.62 188 SER A N 1
ATOM 1447 C CA . SER A 1 188 ? -4.945 -16.403 -8.226 1.00 58.62 188 SER A CA 1
ATOM 1448 C C . SER A 1 188 ? -5.416 -17.857 -8.109 1.00 58.62 188 SER A C 1
ATOM 1450 O O . SER A 1 188 ? -6.568 -18.097 -7.772 1.00 58.62 188 SER A O 1
ATOM 1452 N N . GLU A 1 189 ? -4.548 -18.829 -8.391 1.00 55.59 189 GLU A N 1
ATOM 1453 C CA . GLU A 1 189 ? -4.821 -20.258 -8.210 1.00 55.59 189 GLU A CA 1
ATOM 1454 C C . GLU A 1 189 ? -4.830 -20.642 -6.725 1.00 55.59 189 GLU A C 1
ATOM 1456 O O . GLU A 1 189 ? -5.772 -21.272 -6.253 1.00 55.59 189 GLU A O 1
ATOM 1461 N N . THR A 1 190 ? -3.842 -20.175 -5.959 1.00 56.75 190 THR A N 1
ATOM 1462 C CA . THR A 1 190 ? -3.798 -20.350 -4.501 1.00 56.75 190 THR A CA 1
ATOM 1463 C C . THR A 1 190 ? -5.007 -19.691 -3.837 1.00 56.75 190 THR A C 1
ATOM 1465 O O . THR A 1 190 ? -5.657 -20.306 -3.001 1.00 56.75 190 THR A O 1
ATOM 1468 N N . LEU A 1 191 ? -5.380 -18.483 -4.261 1.00 59.53 191 LEU A N 1
ATOM 1469 C CA . LEU A 1 191 ? -6.574 -17.803 -3.754 1.00 59.53 191 LEU A CA 1
ATOM 1470 C C . LEU A 1 191 ? -7.866 -18.557 -4.082 1.00 59.53 191 LEU A C 1
ATOM 1472 O O . LEU A 1 191 ? -8.729 -18.685 -3.218 1.00 59.53 191 LEU A O 1
ATOM 1476 N N . ARG A 1 192 ? -7.984 -19.115 -5.294 1.00 59.72 192 ARG A N 1
ATOM 1477 C CA . ARG A 1 192 ? -9.108 -19.992 -5.654 1.00 59.72 192 ARG A CA 1
ATOM 1478 C C . ARG A 1 192 ? -9.153 -21.245 -4.786 1.00 59.72 192 ARG A C 1
ATOM 1480 O O . ARG A 1 192 ? -10.227 -21.610 -4.326 1.00 59.72 192 ARG A O 1
ATOM 1487 N N . SER A 1 193 ? -8.003 -21.855 -4.494 1.00 58.06 193 SER A N 1
ATOM 1488 C CA . SER A 1 193 ? -7.931 -23.015 -3.592 1.00 58.06 193 SER A CA 1
ATOM 1489 C C . SER A 1 193 ? -8.346 -22.695 -2.152 1.00 58.06 193 SER A C 1
ATOM 1491 O O . SER A 1 193 ? -8.669 -23.600 -1.389 1.00 58.06 193 SER A O 1
ATOM 1493 N N . TRP A 1 194 ? -8.338 -21.414 -1.775 1.00 60.66 194 TRP A N 1
ATOM 1494 C CA . TRP A 1 194 ? -8.793 -20.954 -0.466 1.00 60.66 194 TRP A CA 1
ATOM 1495 C C . TRP A 1 194 ? -10.262 -20.564 -0.447 1.00 60.66 194 TRP A C 1
ATOM 1497 O O . TRP A 1 194 ? -10.804 -20.419 0.644 1.00 60.66 194 TRP A O 1
ATOM 1507 N N . SER A 1 195 ? -10.901 -20.377 -1.605 1.00 56.38 195 SER A N 1
ATOM 1508 C CA . SER A 1 195 ? -12.314 -20.013 -1.649 1.00 56.38 195 SER A CA 1
ATOM 1509 C C . SER A 1 195 ? -13.159 -21.138 -1.054 1.00 56.38 195 SER A C 1
ATOM 1511 O O . SER A 1 195 ? -13.071 -22.291 -1.474 1.00 56.38 195 SER A O 1
ATOM 1513 N N . LEU A 1 196 ? -13.938 -20.813 -0.025 1.00 53.75 196 LEU A N 1
ATOM 1514 C CA . LEU A 1 196 ? -14.905 -21.739 0.549 1.00 53.75 196 LEU A CA 1
ATOM 1515 C C . LEU A 1 196 ? -16.223 -21.600 -0.223 1.00 53.75 196 LEU A C 1
ATOM 1517 O O . LEU A 1 196 ? -16.779 -20.506 -0.289 1.00 53.75 196 LEU A O 1
ATOM 1521 N N . ASP A 1 197 ? -16.762 -22.706 -0.747 1.00 49.88 197 ASP A N 1
ATOM 1522 C CA . ASP A 1 197 ? -18.076 -22.724 -1.423 1.00 49.88 197 ASP A CA 1
ATOM 1523 C C . ASP A 1 197 ? -19.215 -22.246 -0.505 1.00 49.88 197 ASP A C 1
ATOM 1525 O O . ASP A 1 197 ? -20.230 -21.703 -0.948 1.00 49.88 197 ASP A O 1
ATOM 1529 N N . SER A 1 198 ? -19.048 -22.418 0.806 1.00 45.94 198 SER A N 1
ATOM 1530 C CA . SER A 1 198 ? -19.974 -21.922 1.811 1.00 45.94 198 SER A CA 1
ATOM 1531 C C . SER A 1 198 ? -19.481 -20.592 2.378 1.00 45.94 198 SER A C 1
ATOM 1533 O O . SER A 1 198 ? -18.475 -20.558 3.091 1.00 45.94 198 SER A O 1
ATOM 1535 N N . LYS A 1 199 ? -20.249 -19.512 2.180 1.00 43.38 199 LYS A N 1
ATOM 1536 C CA . LYS A 1 199 ? -20.208 -18.345 3.077 1.00 43.38 199 LYS A CA 1
ATOM 1537 C C . LYS A 1 199 ? -20.454 -18.869 4.484 1.00 43.38 199 LYS A C 1
ATOM 1539 O O . LYS A 1 199 ? -21.591 -19.231 4.768 1.00 43.38 199 LYS A O 1
ATOM 1544 N N . GLY A 1 200 ? -19.404 -18.997 5.296 1.00 37.72 200 GLY A N 1
ATOM 1545 C CA . GLY A 1 200 ? -19.411 -19.740 6.557 1.00 37.72 200 GLY A CA 1
ATOM 1546 C C . GLY A 1 200 ? -20.655 -19.476 7.406 1.00 37.72 200 GLY A C 1
ATOM 1547 O O . GLY A 1 200 ? -20.691 -18.530 8.189 1.00 37.72 200 GLY A O 1
ATOM 1548 N N . ARG A 1 201 ? -21.673 -20.325 7.248 1.00 31.12 201 ARG A N 1
ATOM 1549 C CA . ARG A 1 201 ? -22.735 -20.516 8.223 1.00 31.12 201 ARG A CA 1
ATOM 1550 C C . ARG A 1 201 ? -22.222 -21.630 9.112 1.00 31.12 201 ARG A C 1
ATOM 1552 O O . ARG A 1 201 ? -22.116 -22.770 8.668 1.00 31.12 201 ARG A O 1
ATOM 1559 N N . TYR A 1 202 ? -21.821 -21.276 10.325 1.00 33.31 202 TYR A N 1
ATOM 1560 C CA . TYR A 1 202 ? -21.692 -22.283 11.365 1.00 33.31 202 TYR A CA 1
ATOM 1561 C C . TYR A 1 202 ? -23.084 -22.891 11.560 1.00 33.31 202 TYR A C 1
ATOM 1563 O O . TYR A 1 202 ? -24.068 -22.153 11.552 1.00 33.31 202 TYR A O 1
ATOM 1571 N N . ALA A 1 203 ? -23.159 -24.221 11.620 1.00 29.56 203 ALA A N 1
ATOM 1572 C CA . ALA A 1 203 ? -24.369 -24.904 12.057 1.00 29.56 203 ALA A CA 1
ATOM 1573 C C . ALA A 1 203 ? -24.752 -24.368 13.445 1.00 29.56 203 ALA A C 1
ATOM 1575 O O . ALA A 1 203 ? -23.858 -24.155 14.270 1.00 29.56 203 ALA A O 1
ATOM 1576 N N . ASP A 1 204 ? -26.045 -24.095 13.621 1.00 35.41 204 ASP A N 1
ATOM 1577 C CA . ASP A 1 204 ? -26.644 -23.582 14.857 1.00 35.41 204 ASP A CA 1
ATOM 1578 C C . ASP A 1 204 ? -26.371 -24.493 16.068 1.00 35.41 204 ASP A C 1
ATOM 1580 O O . ASP A 1 204 ? -26.349 -25.737 15.889 1.00 35.41 204 ASP A O 1
#

Sequence (204 aa):
MDRVNNDGAYADGDLIVMSVRANKAKGSKSFLDISGLVADGRTLPGLSFQETLRLRCLTEGPCGIDGFGERRNTLWTRICRGSARTNYHSLQHILLMATSVDSSSRNAVFRKLVAPAHTDSHLSSNLLQVAFEKLKACLKTAEYPYDACGDVHFQSLLKRWVETIPRDRKVAFGAQLEALTGARLISSETLRSWSLDSKGRYAD